Protein AF-A0A2I0HI81-F1 (afdb_monomer_lite)

Structure (mmCIF, N/CA/C/O backbone):
data_AF-A0A2I0HI81-F1
#
_entry.id   AF-A0A2I0HI81-F1
#
loop_
_atom_site.group_PDB
_atom_site.id
_atom_site.type_symbol
_atom_site.label_atom_id
_atom_site.label_alt_id
_atom_site.label_comp_id
_atom_site.label_asym_id
_atom_site.label_entity_id
_atom_site.label_seq_id
_atom_site.pdbx_PDB_ins_code
_atom_site.Cartn_x
_atom_site.Cartn_y
_atom_site.Cartn_z
_atom_site.occupancy
_atom_site.B_iso_or_equiv
_atom_site.auth_seq_id
_atom_site.auth_comp_id
_atom_site.auth_asym_id
_atom_site.auth_atom_id
_atom_site.pdbx_PDB_model_num
ATOM 1 N N . MET A 1 1 ? 5.325 -6.563 29.530 1.00 45.06 1 MET A N 1
ATOM 2 C CA . MET A 1 1 ? 4.899 -6.691 28.121 1.00 45.06 1 MET A CA 1
ATOM 3 C C . MET A 1 1 ? 5.040 -8.153 27.739 1.00 45.06 1 MET A C 1
ATOM 5 O O . MET A 1 1 ? 6.142 -8.672 27.848 1.00 45.06 1 MET A O 1
ATOM 9 N N . GLY A 1 2 ? 3.933 -8.837 27.444 1.00 43.56 2 GLY A N 1
ATOM 10 C CA . GLY A 1 2 ? 3.960 -10.239 27.012 1.00 43.56 2 GLY A CA 1
ATOM 11 C C . GLY A 1 2 ? 4.449 -10.382 25.564 1.00 43.56 2 GLY A C 1
ATOM 12 O O . GLY A 1 2 ? 4.503 -9.379 24.850 1.00 43.56 2 GLY A O 1
ATOM 13 N N . PRO A 1 3 ? 4.825 -11.596 25.128 1.00 41.72 3 PRO A N 1
ATOM 14 C CA . PRO A 1 3 ? 5.245 -11.843 23.753 1.00 41.72 3 PRO A CA 1
ATOM 15 C C . PRO A 1 3 ? 4.103 -11.530 22.776 1.00 41.72 3 PRO A C 1
ATOM 17 O O . PRO A 1 3 ? 2.978 -11.992 22.954 1.00 41.72 3 PRO A O 1
ATOM 20 N N . ILE A 1 4 ? 4.402 -10.731 21.751 1.00 48.06 4 ILE A N 1
ATOM 21 C CA . ILE A 1 4 ? 3.480 -10.433 20.649 1.00 48.06 4 ILE A CA 1
ATOM 22 C C . ILE A 1 4 ? 3.310 -11.731 19.839 1.00 48.06 4 ILE A C 1
ATOM 24 O O . ILE A 1 4 ? 4.323 -12.304 19.426 1.00 48.06 4 ILE A O 1
ATOM 28 N N . PRO A 1 5 ? 2.081 -12.235 19.622 1.00 46.06 5 PRO A N 1
ATOM 29 C CA . PRO A 1 5 ? 1.877 -13.457 18.852 1.00 46.06 5 PRO A CA 1
ATOM 30 C C . PRO A 1 5 ? 2.357 -13.277 17.399 1.00 46.06 5 PRO A C 1
ATOM 32 O O . PRO A 1 5 ? 2.256 -12.174 16.850 1.00 46.06 5 PRO A O 1
ATOM 35 N N . PRO A 1 6 ? 2.880 -14.336 16.754 1.00 48.84 6 PRO A N 1
ATOM 36 C CA . PRO A 1 6 ? 3.328 -14.261 15.369 1.00 48.84 6 PRO A CA 1
ATOM 37 C C . PRO A 1 6 ? 2.135 -13.951 14.460 1.00 48.84 6 PRO A C 1
ATOM 39 O O . PRO A 1 6 ? 1.158 -14.698 14.431 1.00 48.84 6 PRO A O 1
ATOM 42 N N . ARG A 1 7 ? 2.208 -12.842 13.717 1.00 56.47 7 ARG A N 1
ATOM 43 C CA . ARG A 1 7 ? 1.187 -12.496 12.724 1.00 56.47 7 ARG A CA 1
ATOM 44 C C . ARG A 1 7 ? 1.442 -13.229 11.418 1.00 56.47 7 ARG A C 1
ATOM 46 O O . ARG A 1 7 ? 2.581 -13.329 10.964 1.00 56.47 7 ARG A O 1
ATOM 53 N N . GLN A 1 8 ? 0.370 -13.746 10.835 1.00 58.66 8 GLN A N 1
ATOM 54 C CA . GLN A 1 8 ? 0.411 -14.484 9.582 1.00 58.66 8 GLN A CA 1
ATOM 55 C C . GLN A 1 8 ? 0.266 -13.518 8.406 1.00 58.66 8 GLN A C 1
ATOM 57 O O . GLN A 1 8 ? -0.540 -12.592 8.440 1.00 58.66 8 GLN A O 1
ATOM 62 N N . LEU A 1 9 ? 1.074 -13.730 7.369 1.00 58.59 9 LEU A N 1
ATOM 63 C CA . LEU A 1 9 ? 0.908 -13.050 6.093 1.00 58.59 9 LEU A CA 1
ATOM 64 C C . LEU A 1 9 ? -0.137 -13.816 5.284 1.00 58.59 9 LEU A C 1
ATOM 66 O O . LEU A 1 9 ? 0.122 -14.948 4.877 1.00 58.59 9 LEU A O 1
ATOM 70 N N . LEU A 1 10 ? -1.280 -13.189 5.018 1.00 55.41 10 LEU A N 1
ATOM 71 C CA . LEU A 1 10 ? -2.231 -13.691 4.037 1.00 55.41 10 LEU A CA 1
ATOM 72 C C . LEU A 1 10 ? -1.930 -13.041 2.686 1.00 55.41 10 LEU A C 1
ATOM 74 O O . LEU A 1 10 ? -2.074 -11.833 2.512 1.00 55.41 10 LEU A O 1
ATOM 78 N N . ALA A 1 11 ? -1.444 -13.842 1.740 1.00 57.88 11 ALA A N 1
ATOM 79 C CA . ALA A 1 11 ? -1.160 -13.395 0.384 1.00 57.88 11 ALA A CA 1
ATOM 80 C C . ALA A 1 11 ? -2.308 -13.814 -0.536 1.00 57.88 11 ALA A C 1
ATOM 82 O O . ALA A 1 11 ? -2.483 -14.999 -0.814 1.00 57.88 11 ALA A O 1
ATOM 83 N N . MET A 1 12 ? -3.061 -12.837 -1.036 1.00 58.09 12 MET A N 1
ATOM 84 C CA . MET A 1 12 ? -4.115 -13.065 -2.020 1.00 58.09 12 MET A CA 1
ATOM 85 C C . MET A 1 12 ? -3.611 -12.696 -3.413 1.00 58.09 12 MET A C 1
ATOM 87 O O . MET A 1 12 ? -3.146 -11.581 -3.650 1.00 58.09 12 MET A O 1
ATOM 91 N N . GLN A 1 13 ? -3.684 -13.645 -4.347 1.00 55.94 13 GLN A N 1
ATOM 92 C CA . GLN A 1 13 ? -3.361 -13.424 -5.753 1.00 55.94 13 GLN A CA 1
ATOM 93 C C . GLN A 1 13 ? -4.536 -13.883 -6.613 1.00 55.94 13 GLN A C 1
ATOM 95 O O . GLN A 1 13 ? -4.790 -15.080 -6.741 1.00 55.94 13 GLN A O 1
ATOM 100 N N . TRP A 1 14 ? -5.225 -12.937 -7.249 1.00 53.97 14 TRP A N 1
ATOM 101 C CA . TRP A 1 14 ? -6.291 -13.266 -8.188 1.00 53.97 14 TRP A CA 1
ATOM 102 C C . TRP A 1 14 ? -5.714 -13.782 -9.516 1.00 53.97 14 TRP A C 1
ATOM 104 O O . TRP A 1 14 ? -4.916 -13.102 -10.164 1.00 53.97 14 TRP A O 1
ATOM 114 N N . LYS A 1 15 ? -6.126 -14.989 -9.928 1.00 50.88 15 LYS A N 1
ATOM 115 C CA . LYS A 1 15 ? -5.770 -15.633 -11.212 1.00 50.88 15 LYS A CA 1
ATOM 116 C C . LYS A 1 15 ? -7.003 -16.035 -12.041 1.00 50.88 15 LYS A C 1
ATOM 118 O O . LYS A 1 15 ? -6.924 -16.949 -12.857 1.00 50.88 15 LYS A O 1
ATOM 123 N N . GLY A 1 16 ? -8.156 -15.406 -11.805 1.00 47.31 16 GLY A N 1
ATOM 124 C CA . GLY A 1 16 ? -9.408 -15.754 -12.483 1.00 47.31 16 GLY A CA 1
ATOM 125 C C . GLY A 1 16 ? -9.639 -15.007 -13.809 1.00 47.31 16 GLY A C 1
ATOM 126 O O . GLY A 1 16 ? -9.011 -13.979 -14.052 1.00 47.31 16 GLY A O 1
ATOM 127 N N . PRO A 1 17 ? -10.582 -15.482 -14.650 1.00 44.66 17 PRO A N 1
ATOM 128 C CA . PRO A 1 17 ? -10.927 -14.881 -15.948 1.00 44.66 17 PRO A CA 1
ATOM 129 C C . PRO A 1 17 ? -11.743 -13.579 -15.840 1.00 44.66 17 PRO A C 1
ATOM 131 O O . PRO A 1 17 ? -12.049 -12.958 -16.857 1.00 44.66 17 PRO A O 1
ATOM 134 N N . ALA A 1 18 ? -12.140 -13.183 -14.626 1.00 57.69 18 ALA A N 1
ATOM 135 C CA . ALA A 1 18 ? -12.914 -11.972 -14.386 1.00 57.69 18 ALA A CA 1
ATOM 136 C C . ALA A 1 18 ? -12.106 -10.707 -14.720 1.00 57.69 18 ALA A C 1
ATOM 138 O O . ALA A 1 18 ? -10.877 -10.696 -14.625 1.00 57.69 18 ALA A O 1
ATOM 139 N N . SER A 1 19 ? -12.807 -9.624 -15.079 1.00 69.62 19 SER A N 1
ATOM 140 C CA . SER A 1 19 ? -12.179 -8.309 -15.257 1.00 69.62 19 SER A CA 1
ATOM 141 C C . SER A 1 19 ? -11.373 -7.913 -14.014 1.00 69.62 19 SER A C 1
ATOM 143 O O . SER A 1 19 ? -11.713 -8.311 -12.897 1.00 69.62 19 SER A O 1
ATOM 145 N N . LEU A 1 20 ? -10.322 -7.106 -14.198 1.00 74.62 20 LEU A N 1
ATOM 146 C CA . LEU A 1 20 ? -9.453 -6.665 -13.102 1.00 74.62 20 LEU A CA 1
ATOM 147 C C . LEU A 1 20 ? -10.257 -6.089 -11.920 1.00 74.62 20 LEU A C 1
ATOM 149 O O . LEU A 1 20 ? -9.948 -6.402 -10.777 1.00 74.62 20 LEU A O 1
ATOM 153 N N . GLY A 1 21 ? -11.319 -5.319 -12.190 1.00 82.81 21 GLY A N 1
ATOM 154 C CA . GLY A 1 21 ? -12.184 -4.744 -11.153 1.00 82.81 21 GLY A CA 1
ATOM 155 C C . GLY A 1 21 ? -12.979 -5.787 -10.361 1.00 82.81 21 GLY A C 1
ATOM 156 O O . GLY A 1 21 ? -12.990 -5.747 -9.134 1.00 82.81 21 GLY A O 1
ATOM 157 N N . ALA A 1 22 ? -13.577 -6.771 -11.039 1.00 85.31 22 ALA A N 1
ATOM 158 C CA . ALA A 1 22 ? -14.312 -7.848 -10.369 1.00 85.31 22 ALA A CA 1
ATOM 159 C C . ALA A 1 22 ? -13.389 -8.738 -9.517 1.00 85.31 22 ALA A C 1
ATOM 161 O O . ALA A 1 22 ? -13.758 -9.123 -8.412 1.00 85.31 22 ALA A O 1
ATOM 162 N N . GLY A 1 23 ? -12.172 -9.016 -9.998 1.00 88.31 23 GLY A N 1
ATOM 163 C CA . GLY A 1 23 ? -11.164 -9.742 -9.220 1.00 88.31 23 GLY A CA 1
ATOM 164 C C . GLY A 1 23 ? -10.680 -8.972 -7.988 1.00 88.31 23 GLY A C 1
ATOM 165 O O . GLY A 1 23 ? -10.437 -9.578 -6.950 1.00 88.31 23 GLY A O 1
ATOM 166 N N . ILE A 1 24 ? -10.574 -7.641 -8.083 1.00 90.00 24 ILE A N 1
ATOM 167 C CA . ILE A 1 24 ? -10.238 -6.776 -6.942 1.00 90.00 24 ILE A CA 1
ATOM 168 C C . ILE A 1 24 ? -11.340 -6.827 -5.880 1.00 90.00 24 ILE A C 1
ATOM 170 O O . ILE A 1 24 ? -11.025 -7.025 -4.712 1.00 90.00 24 ILE A O 1
ATOM 174 N N . LEU A 1 25 ? -12.609 -6.673 -6.270 1.00 92.56 25 LEU A N 1
ATOM 175 C CA . LEU A 1 25 ? -13.728 -6.708 -5.321 1.00 92.56 25 LEU A CA 1
ATOM 176 C C . LEU A 1 25 ? -13.841 -8.066 -4.622 1.00 92.56 25 LEU A C 1
ATOM 178 O O . LEU A 1 25 ? -13.940 -8.097 -3.403 1.00 92.56 25 LEU A O 1
ATOM 182 N N . ALA A 1 26 ? -13.722 -9.168 -5.368 1.00 90.88 26 ALA A N 1
ATOM 183 C CA . ALA A 1 26 ? -13.724 -10.508 -4.781 1.00 90.88 26 ALA A CA 1
ATOM 184 C C . ALA A 1 26 ? -12.585 -10.693 -3.761 1.00 90.88 26 ALA A C 1
ATOM 186 O O . ALA A 1 26 ? -12.806 -11.221 -2.679 1.00 90.88 26 ALA A O 1
ATOM 187 N N . ALA A 1 27 ? -11.382 -10.193 -4.064 1.00 90.88 27 ALA A N 1
ATOM 188 C CA . ALA A 1 27 ? -10.261 -10.255 -3.128 1.00 90.88 27 ALA A CA 1
ATOM 189 C C . ALA A 1 27 ? -10.483 -9.400 -1.867 1.00 90.88 27 ALA A C 1
ATOM 191 O O . ALA A 1 27 ? -10.014 -9.770 -0.795 1.00 90.88 27 ALA A O 1
ATOM 192 N N . PHE A 1 28 ? -11.178 -8.262 -1.975 1.00 94.25 28 PHE A N 1
ATOM 193 C CA . PHE A 1 28 ? -11.576 -7.485 -0.800 1.00 94.25 28 PHE A CA 1
ATOM 194 C C . PHE A 1 28 ? -12.599 -8.240 0.049 1.00 94.25 28 PHE A C 1
ATOM 196 O O . PHE A 1 28 ? -12.409 -8.312 1.260 1.00 94.25 28 PHE A O 1
ATOM 203 N N . ASP A 1 29 ? -13.633 -8.817 -0.565 1.00 94.12 29 ASP A N 1
ATOM 204 C CA . ASP A 1 29 ? -14.652 -9.598 0.144 1.00 94.12 29 ASP A CA 1
ATOM 205 C C . ASP A 1 29 ? -14.024 -10.779 0.897 1.00 94.12 29 ASP A C 1
ATOM 207 O O . ASP A 1 29 ? -14.265 -10.933 2.096 1.00 94.12 29 ASP A O 1
ATOM 211 N N . ASP A 1 30 ? -13.150 -11.544 0.233 1.00 93.00 30 ASP A N 1
ATOM 212 C CA . ASP A 1 30 ? -12.420 -12.659 0.846 1.00 93.00 30 ASP A CA 1
ATOM 213 C C . ASP A 1 30 ? -11.529 -12.169 2.002 1.00 93.00 30 ASP A C 1
ATOM 215 O O . ASP A 1 30 ? -11.569 -12.721 3.098 1.00 93.00 30 ASP A O 1
ATOM 219 N N . ALA A 1 31 ? -10.763 -11.086 1.809 1.00 89.38 31 ALA A N 1
ATOM 220 C CA . ALA A 1 31 ? -9.882 -10.545 2.847 1.00 89.38 31 ALA A CA 1
ATOM 221 C C . ALA A 1 31 ? -10.646 -10.047 4.080 1.00 89.38 31 ALA A C 1
ATOM 223 O O . ALA A 1 31 ? -10.194 -10.231 5.213 1.00 89.38 31 ALA A O 1
ATOM 224 N N . ILE A 1 32 ? -11.797 -9.409 3.870 1.00 94.25 32 ILE A N 1
ATOM 225 C CA . ILE A 1 32 ? -12.663 -8.943 4.953 1.00 94.25 32 ILE A CA 1
ATOM 226 C C . ILE A 1 32 ? -13.262 -10.144 5.691 1.00 94.25 32 ILE A C 1
ATOM 228 O O . ILE A 1 32 ? -13.248 -10.159 6.922 1.00 94.25 32 ILE A O 1
ATOM 232 N N . ALA A 1 33 ? -13.744 -11.157 4.965 1.00 93.69 33 ALA A N 1
ATOM 233 C CA . ALA A 1 33 ? -14.303 -12.376 5.548 1.00 93.69 33 ALA A CA 1
ATOM 234 C C . ALA A 1 33 ? -13.264 -13.174 6.353 1.00 93.69 33 ALA A C 1
ATOM 236 O O . ALA A 1 33 ? -13.584 -13.691 7.424 1.00 93.69 33 ALA A O 1
ATOM 237 N N . ASP A 1 34 ? -12.015 -13.203 5.886 1.00 89.50 34 ASP A N 1
ATOM 238 C CA . ASP A 1 34 ? -10.881 -13.817 6.583 1.00 89.50 34 ASP A CA 1
ATOM 239 C C . ASP A 1 34 ? -10.426 -13.013 7.818 1.00 89.50 34 ASP A C 1
ATOM 241 O O . ASP A 1 34 ? -9.610 -13.492 8.609 1.00 89.50 34 ASP A O 1
ATOM 245 N N . GLY A 1 35 ? -10.950 -11.798 8.017 1.00 88.62 35 GLY A N 1
ATOM 246 C CA . GLY A 1 35 ? -10.671 -10.972 9.190 1.00 88.62 35 GLY A CA 1
ATOM 247 C C . GLY A 1 35 ? -9.242 -10.431 9.230 1.00 88.62 35 GLY A C 1
ATOM 248 O O . GLY A 1 35 ? -8.650 -10.334 10.308 1.00 88.62 35 GLY A O 1
ATOM 249 N N . VAL A 1 36 ? -8.659 -10.098 8.072 1.00 89.88 36 VAL A N 1
ATOM 250 C CA . VAL A 1 36 ? -7.293 -9.557 8.017 1.00 89.88 36 VAL A CA 1
ATOM 251 C C . VAL A 1 36 ? -7.172 -8.234 8.772 1.00 89.88 36 VAL A C 1
ATOM 253 O O . VAL A 1 36 ? -8.071 -7.401 8.778 1.00 89.88 36 VAL A O 1
ATOM 256 N N . ASP A 1 37 ? -6.004 -7.980 9.359 1.00 86.44 37 ASP A N 1
ATOM 257 C CA . ASP A 1 37 ? -5.768 -6.731 10.085 1.00 86.44 37 ASP A CA 1
ATOM 258 C C . ASP A 1 37 ? -5.564 -5.518 9.166 1.00 86.44 37 ASP A C 1
ATOM 260 O O . ASP A 1 37 ? -5.950 -4.398 9.526 1.00 86.44 37 ASP A O 1
ATOM 264 N N . ILE A 1 38 ? -4.879 -5.732 8.035 1.00 90.25 38 ILE A N 1
ATOM 265 C CA . ILE A 1 38 ? -4.415 -4.718 7.078 1.00 90.25 38 ILE A CA 1
ATOM 266 C C . ILE A 1 38 ? -4.374 -5.328 5.679 1.00 90.25 38 ILE A C 1
ATOM 268 O O . ILE A 1 38 ? -3.900 -6.449 5.501 1.00 90.25 38 ILE A O 1
ATOM 272 N N . ILE A 1 39 ? -4.782 -4.550 4.678 1.00 94.00 39 ILE A N 1
ATOM 273 C CA . ILE A 1 39 ? -4.659 -4.890 3.258 1.00 94.00 39 ILE A CA 1
ATOM 274 C C . ILE A 1 39 ? -3.575 -4.010 2.626 1.00 94.00 39 ILE A C 1
ATOM 276 O O . ILE A 1 39 ? -3.543 -2.791 2.809 1.00 94.00 39 ILE A O 1
ATOM 280 N N . THR A 1 40 ? -2.673 -4.626 1.862 1.00 91.44 40 THR A N 1
ATOM 281 C CA . THR A 1 40 ? -1.660 -3.922 1.062 1.00 91.44 40 THR A CA 1
ATOM 282 C C . THR A 1 40 ? -1.922 -4.130 -0.418 1.00 91.44 40 THR A C 1
ATOM 284 O O . THR A 1 40 ? -1.979 -5.261 -0.899 1.00 91.44 40 THR A O 1
ATOM 287 N N . LEU A 1 41 ? -2.105 -3.029 -1.146 1.00 91.38 41 LEU A N 1
ATOM 288 C CA . LEU A 1 41 ? -2.543 -3.046 -2.532 1.00 91.38 41 LEU A CA 1
ATOM 289 C C . LEU A 1 41 ? -1.604 -2.222 -3.414 1.00 91.38 41 LEU A C 1
ATOM 291 O O . LEU A 1 41 ? -1.663 -0.998 -3.498 1.00 91.38 41 LEU A O 1
ATOM 295 N N . SER A 1 42 ? -0.746 -2.920 -4.149 1.00 88.75 42 SER A N 1
ATOM 296 C CA . SER A 1 42 ? 0.161 -2.313 -5.132 1.00 88.75 42 SER A CA 1
ATOM 297 C C . SER A 1 42 ? -0.438 -2.303 -6.542 1.00 88.75 42 SER A C 1
ATOM 299 O O . SER A 1 42 ? 0.214 -2.710 -7.504 1.00 88.75 42 SER A O 1
ATOM 301 N N . LEU A 1 43 ? -1.700 -1.878 -6.648 1.00 84.50 43 LEU A N 1
ATOM 302 C CA . LEU A 1 43 ? -2.491 -1.790 -7.877 1.00 84.50 43 LEU A CA 1
ATOM 303 C C . LEU A 1 43 ? -3.223 -0.441 -7.930 1.00 84.50 43 LEU A C 1
ATOM 305 O O . LEU A 1 43 ? -3.467 0.193 -6.904 1.00 84.50 43 LEU A O 1
ATOM 309 N N . GLY A 1 44 ? -3.571 0.008 -9.133 1.00 83.00 44 GLY A N 1
ATOM 310 C CA . GLY A 1 44 ? -4.288 1.265 -9.329 1.00 83.00 44 GLY A CA 1
ATOM 311 C C . GLY A 1 44 ? -4.473 1.617 -10.798 1.00 83.00 44 GLY A C 1
ATOM 312 O O . GLY A 1 44 ? -3.778 1.092 -11.674 1.00 83.00 44 GLY A O 1
ATOM 313 N N . GLY A 1 45 ? -5.420 2.516 -11.061 1.00 75.88 45 GLY A N 1
ATOM 314 C CA . GLY A 1 45 ? -5.599 3.124 -12.375 1.00 75.88 45 GLY A CA 1
ATOM 315 C C . GLY A 1 45 ? -4.452 4.071 -12.748 1.00 75.88 45 GLY A C 1
ATOM 316 O O . GLY A 1 45 ? -3.557 4.360 -11.958 1.00 75.88 45 GLY A O 1
ATOM 317 N N . ARG A 1 46 ? -4.485 4.587 -13.981 1.00 71.44 46 ARG A N 1
ATOM 318 C CA . ARG A 1 46 ? -3.572 5.659 -14.430 1.00 71.44 46 ARG A CA 1
ATOM 319 C C . ARG A 1 46 ? -4.051 7.061 -14.056 1.00 71.44 46 ARG A C 1
ATOM 321 O O . ARG A 1 46 ? -3.265 7.999 -14.098 1.00 71.44 46 ARG A O 1
ATOM 328 N N . ARG A 1 47 ? -5.346 7.208 -13.791 1.00 73.56 47 ARG A N 1
ATOM 329 C CA . ARG A 1 47 ? -6.024 8.463 -13.468 1.00 73.56 47 ARG A CA 1
ATOM 330 C C . ARG A 1 47 ? -7.073 8.189 -12.397 1.00 73.56 47 ARG A C 1
ATOM 332 O O . ARG A 1 47 ? -7.567 7.059 -12.360 1.00 73.56 47 ARG A O 1
ATOM 339 N N . PRO A 1 48 ? -7.416 9.190 -11.576 1.00 77.94 48 PRO A N 1
ATOM 340 C CA . PRO A 1 48 ? -8.518 9.065 -10.642 1.00 77.94 48 PRO A CA 1
ATOM 341 C C . PRO A 1 48 ? -9.830 8.876 -11.409 1.00 77.94 48 PRO A C 1
ATOM 343 O O . PRO A 1 48 ? -10.072 9.517 -12.436 1.00 77.94 48 PRO A O 1
ATOM 346 N N . THR A 1 49 ? -10.665 7.982 -10.903 1.00 84.19 49 THR A N 1
ATOM 347 C CA . THR A 1 49 ? -12.049 7.782 -11.337 1.00 84.19 49 THR A CA 1
ATOM 348 C C . THR A 1 49 ? -12.979 8.087 -10.172 1.00 84.19 49 THR A C 1
ATOM 350 O O . THR A 1 49 ? -12.536 8.157 -9.027 1.00 84.19 49 THR A O 1
ATOM 353 N N . SER A 1 50 ? -14.263 8.295 -10.457 1.00 86.00 50 SER A N 1
ATOM 354 C CA . SER A 1 50 ? -15.251 8.518 -9.401 1.00 86.00 50 SER A CA 1
ATOM 355 C C . SER A 1 50 ? -15.355 7.296 -8.479 1.00 86.00 50 SER A C 1
ATOM 357 O O . SER A 1 50 ? -15.220 6.157 -8.935 1.00 86.00 50 SER A O 1
ATOM 359 N N . PHE A 1 51 ? -15.568 7.524 -7.180 1.00 89.44 51 PHE A N 1
ATOM 360 C CA . PHE A 1 51 ? -15.512 6.470 -6.159 1.00 89.44 51 PHE A CA 1
ATOM 361 C C . PHE A 1 51 ? -16.582 5.388 -6.332 1.00 89.44 51 PHE A C 1
ATOM 363 O O . PHE A 1 51 ? -16.360 4.249 -5.946 1.00 89.44 51 PHE A O 1
ATOM 370 N N . ASP A 1 52 ? -17.720 5.725 -6.934 1.00 86.88 52 ASP A N 1
ATOM 371 C CA . ASP A 1 52 ? -18.849 4.829 -7.207 1.00 86.88 52 ASP A CA 1
ATOM 372 C C . ASP A 1 52 ? -18.583 3.817 -8.332 1.00 86.88 52 ASP A C 1
ATOM 374 O O . ASP A 1 52 ? -19.320 2.842 -8.470 1.00 86.88 52 ASP A O 1
ATOM 378 N N . VAL A 1 53 ? -17.523 4.017 -9.120 1.00 89.81 53 VAL A N 1
ATOM 379 C CA . VAL A 1 53 ? -17.113 3.097 -10.196 1.00 89.81 53 VAL A CA 1
ATOM 380 C C . VAL A 1 53 ? -15.698 2.549 -10.012 1.00 89.81 53 VAL A C 1
ATOM 382 O O . VAL A 1 53 ? -15.277 1.663 -10.758 1.00 89.81 53 VAL A O 1
ATOM 385 N N . ASP A 1 54 ? -14.953 3.049 -9.027 1.00 89.94 54 ASP A N 1
ATOM 386 C CA . ASP A 1 54 ? -13.620 2.558 -8.697 1.00 89.94 54 ASP A CA 1
ATOM 387 C C . ASP A 1 54 ? -13.713 1.348 -7.759 1.00 89.94 54 ASP A C 1
ATOM 389 O O . ASP A 1 54 ? -14.004 1.465 -6.569 1.00 89.94 54 ASP A O 1
ATOM 393 N N . SER A 1 55 ? -13.411 0.164 -8.295 1.00 93.31 55 SER A N 1
ATOM 394 C CA . SER A 1 55 ? -13.399 -1.093 -7.540 1.00 93.31 55 SER A CA 1
ATOM 395 C C . SER A 1 55 ? -12.487 -1.056 -6.308 1.00 93.31 55 SER A C 1
ATOM 397 O O . SER A 1 55 ? -12.791 -1.704 -5.308 1.00 93.31 55 SER A O 1
ATOM 399 N N . ILE A 1 56 ? -11.380 -0.307 -6.352 1.00 92.88 56 ILE A N 1
ATOM 400 C CA . ILE A 1 56 ? -10.476 -0.155 -5.209 1.00 92.88 56 ILE A CA 1
ATOM 401 C C . ILE A 1 56 ? -11.111 0.758 -4.164 1.00 92.88 56 ILE A C 1
ATOM 403 O O . ILE A 1 56 ? -11.085 0.424 -2.980 1.00 92.88 56 ILE A O 1
ATOM 407 N N . ALA A 1 57 ? -11.707 1.880 -4.578 1.00 93.56 57 ALA A N 1
ATOM 408 C CA . ALA A 1 57 ? -12.381 2.796 -3.658 1.00 93.56 57 ALA A CA 1
ATOM 409 C C . ALA A 1 57 ? -13.553 2.106 -2.942 1.00 93.56 57 ALA A C 1
ATOM 411 O O . ALA A 1 57 ? -13.651 2.200 -1.720 1.00 93.56 57 ALA A O 1
ATOM 412 N N . ILE A 1 58 ? -14.374 1.350 -3.676 1.00 95.00 58 ILE A N 1
ATOM 413 C CA . ILE A 1 58 ? -15.493 0.576 -3.122 1.00 95.00 58 ILE A CA 1
ATOM 414 C C . ILE A 1 58 ? -14.973 -0.488 -2.150 1.00 95.00 58 ILE A C 1
ATOM 416 O O . ILE A 1 58 ? -15.329 -0.466 -0.975 1.00 95.00 58 ILE A O 1
ATOM 420 N N . GLY A 1 59 ? -14.085 -1.386 -2.589 1.00 95.69 59 GLY A N 1
ATOM 421 C CA . GLY A 1 59 ? -13.583 -2.466 -1.731 1.00 95.69 59 GLY A CA 1
ATOM 422 C C . GLY A 1 59 ? -12.877 -1.950 -0.471 1.00 95.69 59 GLY A C 1
ATOM 423 O O . GLY A 1 59 ? -13.102 -2.449 0.632 1.00 95.69 59 GLY A O 1
ATOM 424 N N . SER A 1 60 ? -12.092 -0.877 -0.600 1.00 95.69 60 SER A N 1
ATOM 425 C CA . SER A 1 60 ? -11.430 -0.244 0.546 1.00 95.69 60 SER A CA 1
ATOM 426 C C . SER A 1 60 ? -12.383 0.483 1.492 1.00 95.69 60 SER A C 1
ATOM 428 O O . SER A 1 60 ? -12.101 0.544 2.689 1.00 95.69 60 SER A O 1
ATOM 430 N N . PHE A 1 61 ? -13.515 0.993 1.002 1.00 96.56 61 PHE A N 1
ATOM 431 C CA . PHE A 1 61 ? -14.557 1.564 1.851 1.00 96.56 61 PHE A CA 1
ATOM 432 C C . PHE A 1 61 ? -15.169 0.483 2.751 1.00 96.56 61 PHE A C 1
ATOM 434 O O . PHE A 1 61 ? -15.244 0.659 3.967 1.00 96.56 61 PHE A O 1
ATOM 441 N N . HIS A 1 62 ? -15.507 -0.676 2.178 1.00 96.94 62 HIS A N 1
ATOM 442 C CA . HIS A 1 62 ? -16.002 -1.825 2.939 1.00 96.94 62 HIS A CA 1
ATOM 443 C C . HIS A 1 62 ? -14.962 -2.351 3.942 1.00 96.94 62 HIS A C 1
ATOM 445 O O . HIS A 1 62 ? -15.312 -2.651 5.086 1.00 96.94 62 HIS A O 1
ATOM 451 N N . ALA A 1 63 ? -13.681 -2.404 3.565 1.00 96.50 63 ALA A N 1
ATOM 452 C CA . ALA A 1 63 ? -12.599 -2.771 4.480 1.00 96.50 63 ALA A CA 1
ATOM 453 C C . ALA A 1 63 ? -12.488 -1.789 5.663 1.00 96.50 63 ALA A C 1
ATOM 455 O O . ALA A 1 63 ? -12.448 -2.208 6.822 1.00 96.50 63 ALA A O 1
ATOM 456 N N . MET A 1 64 ? -12.531 -0.481 5.389 1.00 95.62 64 MET A N 1
ATOM 457 C CA . MET A 1 64 ? -12.516 0.572 6.410 1.00 95.62 64 MET A CA 1
ATOM 458 C C . MET A 1 64 ? -13.683 0.426 7.395 1.00 95.62 64 MET A C 1
ATOM 460 O O . MET A 1 64 ? -13.468 0.482 8.607 1.00 95.62 64 MET A O 1
ATOM 464 N N . SER A 1 65 ? -14.904 0.180 6.903 1.00 95.38 65 SER A N 1
ATOM 465 C CA . SER A 1 65 ? -16.083 -0.058 7.752 1.00 95.38 65 SER A CA 1
ATOM 466 C C . SER A 1 65 ? -15.950 -1.290 8.656 1.00 95.38 65 SER A C 1
ATOM 468 O O . SER A 1 65 ? -16.600 -1.341 9.696 1.00 95.38 65 SER A O 1
ATOM 470 N N . ASN A 1 66 ? -15.084 -2.244 8.304 1.00 95.88 66 ASN A N 1
ATOM 471 C CA . ASN A 1 66 ? -14.764 -3.429 9.106 1.00 95.88 66 ASN A CA 1
ATOM 472 C C . ASN A 1 66 ? -13.490 -3.264 9.962 1.00 95.88 66 ASN A C 1
ATOM 474 O O . ASN A 1 66 ? -12.984 -4.235 10.515 1.00 95.88 66 ASN A O 1
ATOM 478 N N . GLY A 1 67 ? -12.949 -2.047 10.098 1.00 94.75 67 GLY A N 1
ATOM 479 C CA . GLY A 1 67 ? -11.769 -1.794 10.936 1.00 94.75 67 GLY A CA 1
ATOM 480 C C . GLY A 1 67 ? -10.441 -2.242 10.310 1.00 94.75 67 GLY A C 1
ATOM 481 O O . GLY A 1 67 ? -9.434 -2.396 11.014 1.00 94.75 67 GLY A O 1
ATOM 482 N N . ILE A 1 68 ? -10.418 -2.419 8.988 1.00 94.88 68 ILE A N 1
ATOM 483 C CA . ILE A 1 68 ? -9.260 -2.876 8.220 1.00 94.88 68 ILE A CA 1
ATOM 484 C C . ILE A 1 68 ? -8.654 -1.686 7.477 1.00 94.88 68 ILE A C 1
ATOM 486 O O . ILE A 1 68 ? -9.316 -1.017 6.682 1.00 94.88 68 ILE A O 1
ATOM 490 N N . LEU A 1 69 ? -7.373 -1.406 7.732 1.00 93.88 69 LEU A N 1
ATOM 491 C CA . LEU A 1 69 ? -6.652 -0.357 7.014 1.00 93.88 69 LEU A CA 1
ATOM 492 C C . LEU A 1 69 ? -6.196 -0.866 5.649 1.00 93.88 69 LEU A C 1
ATOM 494 O O . LEU A 1 69 ? -5.557 -1.913 5.556 1.00 93.88 69 LEU A O 1
ATOM 498 N N . VAL A 1 70 ? -6.455 -0.080 4.606 1.00 96.25 70 VAL A N 1
ATOM 499 C CA . VAL A 1 70 ? -5.945 -0.335 3.258 1.00 96.25 70 VAL A CA 1
ATOM 500 C C . VAL A 1 70 ? -4.797 0.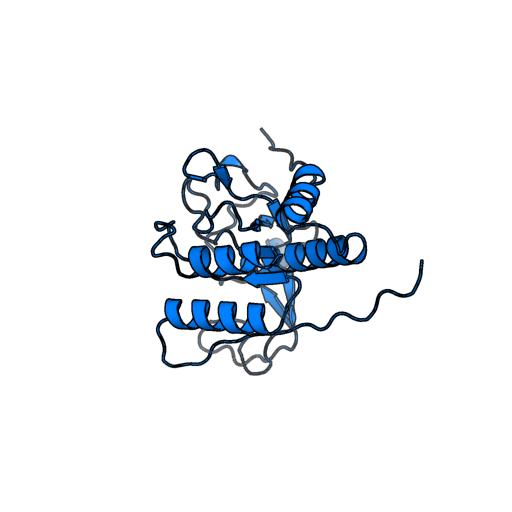619 2.965 1.00 96.25 70 VAL A C 1
ATOM 502 O O . VAL A 1 70 ? -4.951 1.836 3.045 1.00 96.25 70 VAL A O 1
ATOM 505 N N . THR A 1 71 ? -3.649 0.059 2.600 1.00 92.81 71 THR A N 1
ATOM 506 C CA . THR A 1 71 ? -2.513 0.808 2.055 1.00 92.81 71 THR A CA 1
ATOM 507 C C . THR A 1 71 ? -2.483 0.632 0.545 1.00 92.81 71 THR A C 1
ATOM 509 O O . THR A 1 71 ? -2.598 -0.495 0.057 1.00 92.81 71 THR A O 1
ATOM 512 N N . GLN A 1 72 ? -2.348 1.730 -0.197 1.00 93.81 72 GLN A N 1
ATOM 513 C CA . GLN A 1 72 ? -2.318 1.698 -1.656 1.00 93.81 72 GLN A CA 1
ATOM 514 C C . GLN A 1 72 ? -1.144 2.501 -2.204 1.00 93.81 72 GLN A C 1
ATOM 516 O O . GLN A 1 72 ? -0.803 3.582 -1.728 1.00 93.81 72 GLN A O 1
ATOM 521 N N . SER A 1 73 ? -0.520 1.984 -3.256 1.00 88.69 73 SER A N 1
ATOM 522 C CA . SER A 1 73 ? 0.528 2.701 -3.974 1.00 88.69 73 SER A CA 1
ATOM 523 C C . SER A 1 73 ? -0.037 3.910 -4.741 1.00 88.69 73 SER A C 1
ATOM 525 O O . SER A 1 73 ? -1.000 3.750 -5.490 1.00 88.69 73 SER A O 1
ATOM 527 N N . ALA A 1 74 ? 0.590 5.087 -4.635 1.00 86.38 74 ALA A N 1
ATOM 528 C CA . ALA A 1 74 ? 0.117 6.320 -5.287 1.00 86.38 74 ALA A CA 1
ATOM 529 C C . ALA A 1 74 ? 0.085 6.246 -6.828 1.00 86.38 74 ALA A C 1
ATOM 531 O O . ALA A 1 74 ? -0.744 6.893 -7.473 1.00 86.38 74 ALA A O 1
ATOM 532 N N . GLY A 1 75 ? 0.974 5.436 -7.407 1.00 81.56 75 GLY A N 1
ATOM 533 C CA . GLY A 1 75 ? 1.129 5.259 -8.844 1.00 81.56 75 GLY A CA 1
ATOM 534 C C . GLY A 1 75 ? 2.458 5.810 -9.359 1.00 81.56 75 GLY A C 1
ATOM 535 O O . GLY A 1 75 ? 3.061 6.711 -8.782 1.00 81.56 75 GLY A O 1
ATOM 536 N N . ASN A 1 76 ? 2.902 5.260 -10.489 1.00 81.50 76 ASN A N 1
ATOM 537 C CA . ASN A 1 76 ? 4.172 5.604 -11.128 1.00 81.50 76 ASN A CA 1
ATOM 538 C C . ASN A 1 76 ? 3.922 6.405 -12.419 1.00 81.50 76 ASN A C 1
ATOM 540 O O . ASN A 1 76 ? 4.436 6.036 -13.470 1.00 81.50 76 ASN A O 1
ATOM 544 N N . SER A 1 77 ? 3.117 7.474 -12.370 1.00 78.88 77 SER A N 1
ATOM 545 C CA . SER A 1 77 ? 2.876 8.351 -13.540 1.00 78.88 77 SER A CA 1
ATOM 546 C C . SER A 1 77 ? 3.321 9.812 -13.357 1.00 78.88 77 SER A C 1
ATOM 548 O O . SER A 1 77 ? 3.089 10.619 -14.253 1.00 78.88 77 SER A O 1
ATOM 550 N N . GLY A 1 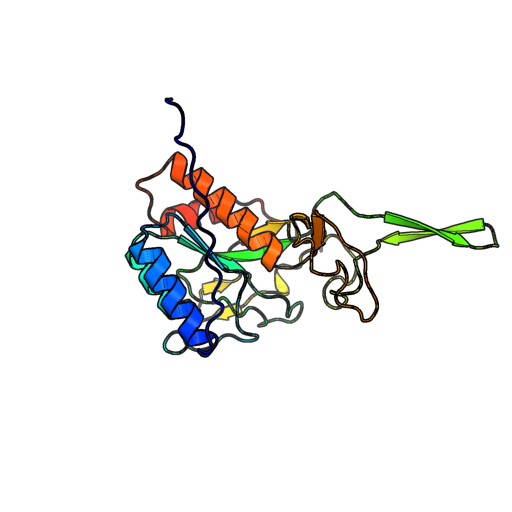78 ? 3.957 10.155 -12.229 1.00 72.56 78 GLY A N 1
ATOM 551 C CA . GLY A 1 78 ? 4.614 11.455 -12.025 1.00 72.56 78 GLY A CA 1
ATOM 552 C C . GLY A 1 78 ? 5.780 11.708 -13.001 1.00 72.56 78 GLY A C 1
ATOM 553 O O . GLY A 1 78 ? 6.075 10.852 -13.838 1.00 72.56 78 GLY A O 1
ATOM 554 N N . PRO A 1 79 ? 6.462 12.867 -12.926 1.00 72.50 79 PRO A N 1
ATOM 555 C CA . PRO A 1 79 ? 6.366 13.918 -11.900 1.00 72.50 79 PRO A CA 1
ATOM 556 C C . PRO A 1 79 ? 5.359 15.036 -12.234 1.00 72.50 79 PRO A C 1
ATOM 558 O O . PRO A 1 79 ? 5.347 16.088 -11.604 1.00 72.50 79 PRO A O 1
ATOM 561 N N . ASN A 1 80 ? 4.539 14.868 -13.273 1.00 70.38 80 ASN A N 1
ATOM 562 C CA . ASN A 1 80 ? 3.531 15.876 -13.579 1.00 70.38 80 ASN A CA 1
ATOM 563 C C . ASN A 1 80 ? 2.453 15.901 -12.489 1.00 70.38 80 ASN A C 1
ATOM 565 O O . ASN A 1 80 ? 2.041 14.853 -11.982 1.00 70.38 80 ASN A O 1
ATOM 569 N N . LEU A 1 81 ? 1.950 17.104 -12.201 1.00 66.88 81 LEU A N 1
ATOM 570 C CA . LEU A 1 81 ? 0.782 17.301 -11.349 1.00 66.88 81 LEU A CA 1
ATOM 571 C C . LEU A 1 81 ? -0.383 16.410 -11.795 1.00 66.88 81 LEU A C 1
ATOM 573 O O . LEU A 1 81 ? -0.550 16.116 -12.979 1.00 66.88 81 LEU A O 1
ATOM 577 N N . GLN A 1 82 ? -1.232 16.048 -10.836 1.00 69.44 82 GLN A N 1
ATOM 578 C CA . GLN A 1 82 ? -2.478 15.321 -11.081 1.00 69.44 82 GLN A CA 1
ATOM 579 C C . GLN A 1 82 ? -2.339 13.877 -11.598 1.00 69.44 82 GLN A C 1
ATOM 581 O O . GLN A 1 82 ? -3.214 13.367 -12.296 1.00 69.44 82 GLN A O 1
ATOM 586 N N . THR A 1 83 ? -1.247 13.196 -11.248 1.00 74.00 83 THR A N 1
ATOM 587 C CA . THR A 1 83 ? -0.935 11.841 -11.744 1.00 74.00 83 THR A CA 1
ATOM 588 C C . THR A 1 83 ? -1.197 10.715 -10.742 1.00 74.00 83 THR A C 1
ATOM 590 O O . THR A 1 83 ? -1.091 9.542 -11.104 1.00 74.00 83 THR A O 1
ATOM 593 N N . VAL A 1 84 ? -1.562 11.047 -9.499 1.00 79.88 84 VAL A N 1
ATOM 594 C CA . VAL A 1 84 ? -1.957 10.066 -8.477 1.00 79.88 84 VAL A CA 1
ATOM 595 C C . VAL A 1 84 ? -3.332 9.491 -8.826 1.00 79.88 84 VAL A C 1
ATOM 597 O O . VAL A 1 84 ? -4.245 10.220 -9.187 1.00 79.88 84 VAL A O 1
ATOM 600 N N . ALA A 1 85 ? -3.502 8.174 -8.744 1.00 78.31 85 ALA A N 1
ATOM 601 C CA . ALA A 1 85 ? -4.811 7.545 -8.973 1.00 78.31 85 ALA A CA 1
ATOM 602 C C . ALA A 1 85 ? -5.491 7.104 -7.669 1.00 78.31 85 ALA A C 1
ATOM 604 O O . ALA A 1 85 ? -6.708 6.970 -7.625 1.00 78.31 85 ALA A O 1
ATOM 605 N N . SER A 1 86 ? -4.708 6.912 -6.605 1.00 84.50 86 SER A N 1
ATOM 606 C CA . SER A 1 86 ? -5.194 6.585 -5.264 1.00 84.50 86 SER A CA 1
ATOM 607 C C . SER A 1 86 ? -5.655 7.857 -4.555 1.00 84.50 86 SER A C 1
ATOM 609 O O . SER A 1 86 ? -4.842 8.571 -3.970 1.00 84.50 86 SER A O 1
ATOM 611 N N . VAL A 1 87 ? -6.943 8.182 -4.678 1.00 87.44 87 VAL A N 1
ATOM 612 C CA . VAL A 1 87 ? -7.517 9.443 -4.166 1.00 87.44 87 VAL A CA 1
ATOM 613 C C . VAL A 1 87 ? -8.615 9.259 -3.116 1.00 87.44 87 VAL A C 1
ATOM 615 O O . VAL A 1 87 ? -9.113 10.243 -2.576 1.00 87.44 87 VAL A O 1
ATOM 618 N N . ALA A 1 88 ? -8.984 8.017 -2.796 1.00 90.44 88 ALA A N 1
ATOM 619 C CA . ALA A 1 88 ? -9.997 7.722 -1.787 1.00 90.44 88 ALA A CA 1
ATOM 620 C C . ALA A 1 88 ? -9.513 8.139 -0.376 1.00 90.44 88 ALA A C 1
ATOM 622 O O . ALA A 1 88 ? -8.486 7.633 0.082 1.00 90.44 88 ALA A O 1
ATOM 623 N N . PRO A 1 89 ? -10.238 9.003 0.365 1.00 91.12 89 PRO A N 1
ATOM 624 C CA . PRO A 1 89 ? -9.766 9.534 1.653 1.00 91.12 89 PRO A CA 1
ATOM 625 C C . PRO A 1 89 ? -9.533 8.473 2.742 1.00 91.12 89 PRO A C 1
ATOM 627 O O . PRO A 1 89 ? -8.702 8.659 3.637 1.00 91.12 89 PRO A O 1
ATOM 630 N N . TRP A 1 90 ? -10.265 7.359 2.669 1.00 94.19 90 TRP A N 1
ATOM 631 C CA . TRP A 1 90 ? -10.165 6.222 3.590 1.00 94.19 90 TRP A CA 1
ATOM 632 C C . TRP A 1 90 ? -9.001 5.271 3.278 1.00 94.19 90 TRP A C 1
ATOM 634 O O . TRP A 1 90 ? -8.710 4.380 4.073 1.00 94.19 90 TRP A O 1
ATOM 644 N N . VAL A 1 91 ? -8.302 5.458 2.161 1.00 93.56 91 VAL A N 1
ATOM 645 C CA . VAL A 1 91 ? -7.100 4.696 1.809 1.00 93.56 91 VAL A CA 1
ATOM 646 C C . VAL A 1 91 ? -5.864 5.429 2.322 1.00 93.56 91 VAL A C 1
ATOM 648 O O . VAL A 1 91 ? -5.826 6.655 2.307 1.00 93.56 91 VAL A O 1
ATOM 651 N N . LEU A 1 92 ? -4.851 4.698 2.794 1.00 92.38 92 LEU A N 1
ATOM 652 C CA . LEU A 1 92 ? -3.526 5.251 3.082 1.00 92.38 92 LEU A CA 1
ATOM 653 C C . LEU A 1 92 ? -2.652 5.165 1.823 1.00 92.38 92 LEU A C 1
ATOM 655 O O . LEU A 1 92 ? -2.102 4.107 1.505 1.00 92.38 92 LEU A O 1
ATOM 659 N N . THR A 1 93 ? -2.537 6.276 1.104 1.00 91.19 93 THR A N 1
ATOM 660 C CA . THR A 1 93 ? -1.809 6.373 -0.164 1.00 91.19 93 THR A CA 1
ATOM 661 C C . THR A 1 93 ? -0.321 6.622 0.054 1.00 91.19 93 THR A C 1
ATOM 663 O O . THR A 1 93 ? 0.082 7.558 0.747 1.00 91.19 93 THR A O 1
ATOM 666 N N . VAL A 1 94 ? 0.511 5.818 -0.608 1.00 86.62 94 VAL A N 1
ATOM 667 C CA . VAL A 1 94 ? 1.955 5.759 -0.367 1.00 86.62 94 VAL A CA 1
ATOM 668 C C . VAL A 1 94 ? 2.757 6.178 -1.601 1.00 86.62 94 VAL A C 1
ATOM 670 O O . VAL A 1 94 ? 2.703 5.530 -2.652 1.00 86.62 94 VAL A O 1
ATOM 673 N N . ALA A 1 95 ? 3.555 7.235 -1.454 1.00 86.94 95 ALA A N 1
ATOM 674 C CA . ALA A 1 95 ? 4.590 7.637 -2.404 1.00 86.94 95 ALA A CA 1
ATOM 675 C C . ALA A 1 95 ? 5.884 6.822 -2.219 1.00 86.94 95 ALA A C 1
ATOM 677 O O . ALA A 1 95 ? 6.101 6.188 -1.183 1.00 86.94 95 ALA A O 1
ATOM 678 N N . ALA A 1 96 ? 6.757 6.830 -3.224 1.00 82.00 96 ALA A N 1
ATOM 679 C CA . ALA A 1 96 ? 8.064 6.177 -3.168 1.00 82.00 96 ALA A CA 1
ATOM 680 C C . ALA A 1 96 ? 9.172 7.216 -3.009 1.00 82.00 96 ALA A C 1
ATOM 682 O O . ALA A 1 96 ? 9.190 8.183 -3.759 1.00 82.00 96 ALA A O 1
ATOM 683 N N . ASN A 1 97 ? 10.123 6.981 -2.103 1.00 76.38 97 ASN A N 1
ATOM 684 C CA . ASN A 1 97 ? 11.358 7.757 -1.990 1.00 76.38 97 ASN A CA 1
ATOM 685 C C . ASN A 1 97 ? 12.614 6.894 -2.141 1.00 76.38 97 ASN A C 1
ATOM 687 O O . ASN A 1 97 ? 12.566 5.659 -2.134 1.00 76.38 97 ASN A O 1
ATOM 691 N N . THR A 1 98 ? 13.743 7.582 -2.307 1.00 72.12 98 THR A N 1
ATOM 692 C CA . THR A 1 98 ? 15.079 6.986 -2.298 1.00 72.12 98 THR A CA 1
ATOM 693 C C . THR A 1 98 ? 15.574 6.779 -0.875 1.00 72.12 98 THR A C 1
ATOM 695 O O . THR A 1 98 ? 15.291 7.587 0.008 1.00 72.12 98 THR A O 1
ATOM 698 N N . ILE A 1 99 ? 16.397 5.756 -0.692 1.00 68.94 99 ILE A N 1
ATOM 699 C CA . ILE A 1 99 ? 17.194 5.543 0.517 1.00 68.94 99 ILE A CA 1
ATOM 700 C C . ILE A 1 99 ? 18.638 6.013 0.297 1.00 68.94 99 ILE A C 1
ATOM 702 O O . ILE A 1 99 ? 19.040 6.354 -0.816 1.00 68.94 99 ILE A O 1
ATOM 706 N N . ASP A 1 100 ? 19.418 6.052 1.371 1.00 66.62 100 ASP A N 1
ATOM 707 C CA . ASP A 1 100 ? 20.850 6.375 1.361 1.00 66.62 100 ASP A CA 1
ATOM 708 C C . ASP A 1 100 ? 21.694 5.365 0.557 1.00 66.62 100 ASP A C 1
ATOM 710 O O . ASP A 1 100 ? 22.749 5.708 0.016 1.00 66.62 100 ASP A O 1
ATOM 714 N N . ARG A 1 101 ? 21.205 4.132 0.404 1.00 54.16 101 ARG A N 1
ATOM 715 C CA . ARG A 1 101 ? 21.805 3.091 -0.435 1.00 54.16 101 ARG A CA 1
ATOM 716 C C . ARG A 1 101 ? 21.586 3.359 -1.931 1.00 54.16 101 ARG A C 1
ATOM 718 O O . ARG A 1 101 ? 20.454 3.435 -2.397 1.00 54.16 101 ARG A O 1
ATOM 725 N N . LYS A 1 102 ? 22.680 3.382 -2.705 1.00 61.47 102 LYS A N 1
ATOM 726 C CA . LYS A 1 102 ? 22.677 3.443 -4.181 1.00 61.47 102 LYS A CA 1
ATOM 727 C C . LYS A 1 102 ? 23.497 2.304 -4.784 1.00 61.47 102 LYS A C 1
ATOM 729 O O . LYS A 1 102 ? 24.597 2.023 -4.309 1.00 61.47 102 LYS A O 1
ATOM 734 N N . PHE A 1 103 ? 22.999 1.674 -5.851 1.00 55.97 103 PHE A N 1
ATOM 735 C CA . PHE A 1 103 ? 23.779 0.706 -6.630 1.00 55.97 103 PHE A CA 1
ATOM 736 C C . PHE A 1 103 ? 24.631 1.433 -7.676 1.00 55.97 103 PHE A C 1
ATOM 738 O O . PHE A 1 103 ? 24.138 1.951 -8.678 1.00 55.97 103 PHE A O 1
ATOM 745 N N . ILE A 1 104 ? 25.935 1.484 -7.413 1.00 55.03 104 ILE A N 1
ATOM 746 C CA . ILE A 1 104 ? 26.919 2.185 -8.236 1.00 55.03 104 ILE A CA 1
ATOM 747 C C . ILE A 1 104 ? 27.731 1.156 -9.021 1.00 55.03 104 ILE A C 1
ATOM 749 O O . ILE A 1 104 ? 28.259 0.207 -8.446 1.00 55.03 104 ILE A O 1
ATOM 753 N N . SER A 1 105 ? 27.871 1.350 -10.328 1.00 51.41 105 SER A N 1
ATOM 754 C CA . SER A 1 105 ? 28.812 0.611 -11.170 1.00 51.41 105 SER A CA 1
ATOM 755 C C . SER A 1 105 ? 29.814 1.564 -11.792 1.00 51.41 105 SER A C 1
ATOM 757 O O . SER A 1 105 ? 29.462 2.622 -12.305 1.00 51.41 105 SER A O 1
ATOM 759 N N . LYS A 1 106 ? 31.087 1.193 -11.730 1.00 57.22 106 LYS A N 1
ATOM 760 C CA . LYS A 1 106 ? 32.168 1.966 -12.334 1.00 57.22 106 LYS A CA 1
ATOM 761 C C . LYS A 1 106 ? 32.461 1.378 -13.706 1.00 57.22 106 LYS A C 1
ATOM 763 O O . LYS A 1 106 ? 32.714 0.182 -13.815 1.00 57.22 106 LYS A O 1
ATOM 768 N N . LEU A 1 107 ? 32.384 2.212 -14.732 1.00 54.59 107 LEU A N 1
ATOM 769 C CA . LEU A 1 107 ? 32.807 1.892 -16.084 1.00 54.59 107 LEU A CA 1
ATOM 770 C C . LEU A 1 107 ? 34.164 2.551 -16.312 1.00 54.59 107 LEU A C 1
ATOM 772 O O . LEU A 1 107 ? 34.261 3.774 -16.286 1.00 54.59 107 LEU A O 1
ATOM 776 N N . GLU A 1 108 ? 35.198 1.752 -16.532 1.00 73.25 108 GLU A N 1
ATOM 777 C CA . GLU A 1 108 ? 36.517 2.260 -16.907 1.00 73.25 108 GLU A CA 1
ATOM 778 C C . GLU A 1 108 ? 36.649 2.213 -18.430 1.00 73.25 108 GLU A C 1
ATOM 780 O O . GLU A 1 108 ? 36.493 1.157 -19.045 1.00 73.25 108 GLU A O 1
ATOM 785 N N . LEU A 1 109 ? 36.877 3.370 -19.049 1.00 71.06 109 LEU A N 1
ATOM 786 C CA . LEU A 1 109 ? 37.140 3.486 -20.477 1.00 71.06 109 LEU A CA 1
ATOM 787 C C . LEU A 1 109 ? 38.620 3.198 -20.765 1.00 71.06 109 LEU A C 1
ATOM 789 O O . LEU A 1 109 ? 39.485 3.298 -19.895 1.00 71.06 109 LEU A O 1
ATOM 793 N N . ASN A 1 110 ? 38.920 2.865 -22.022 1.00 73.62 110 ASN A N 1
ATOM 794 C CA . ASN A 1 110 ? 40.272 2.514 -22.478 1.00 73.62 110 ASN A CA 1
ATOM 795 C C . ASN A 1 110 ? 41.311 3.640 -22.282 1.00 73.62 110 ASN A C 1
ATOM 797 O O . ASN A 1 110 ? 42.511 3.375 -22.268 1.00 73.62 110 ASN A O 1
ATOM 801 N N . ASP A 1 111 ? 40.865 4.885 -22.119 1.00 80.38 111 ASP A N 1
ATOM 802 C CA . ASP A 1 111 ? 41.674 6.068 -21.803 1.00 80.38 111 ASP A CA 1
ATOM 803 C C . ASP A 1 111 ? 41.929 6.248 -20.290 1.00 80.38 111 ASP A C 1
ATOM 805 O O . ASP A 1 111 ? 42.523 7.244 -19.881 1.00 80.38 111 ASP A O 1
ATOM 809 N N . ARG A 1 112 ? 41.521 5.272 -19.461 1.00 68.00 112 ARG A N 1
ATOM 810 C CA . ARG A 1 112 ? 41.526 5.288 -17.985 1.00 68.00 112 ARG A CA 1
ATOM 811 C C . ARG A 1 112 ? 40.520 6.257 -17.354 1.00 68.00 112 ARG A C 1
ATOM 813 O O . ARG A 1 112 ? 40.564 6.468 -16.141 1.00 68.00 112 ARG A O 1
ATOM 820 N N . THR A 1 113 ? 39.589 6.815 -18.126 1.00 67.81 113 THR A N 1
ATOM 821 C CA . THR A 1 113 ? 38.480 7.592 -17.568 1.00 67.81 113 THR A CA 1
ATOM 822 C C . THR A 1 113 ? 37.520 6.651 -16.841 1.00 67.81 113 THR A C 1
ATOM 824 O O . THR A 1 113 ? 36.979 5.720 -17.434 1.00 67.81 113 THR A O 1
ATOM 827 N N . VAL A 1 114 ? 37.280 6.895 -15.549 1.00 60.25 114 VAL A N 1
ATOM 828 C CA . VAL A 1 114 ? 36.319 6.124 -14.745 1.00 60.25 114 VAL A CA 1
ATOM 829 C C . VAL A 1 114 ? 34.988 6.868 -14.687 1.00 60.25 114 VAL A C 1
ATOM 831 O O . VAL A 1 114 ? 34.840 7.856 -13.968 1.00 60.25 114 VAL A O 1
ATOM 834 N N . LEU A 1 115 ? 33.989 6.376 -15.412 1.00 53.62 115 LEU A N 1
ATOM 835 C CA . LEU A 1 115 ? 32.611 6.836 -15.303 1.00 53.62 115 LEU A CA 1
ATOM 836 C C . LEU A 1 115 ? 31.913 6.095 -14.165 1.00 53.62 115 LEU A C 1
ATOM 838 O O . LEU A 1 115 ? 31.741 4.878 -14.188 1.00 53.62 115 LEU A O 1
ATOM 842 N N . THR A 1 116 ? 31.476 6.841 -13.158 1.00 48.59 116 THR A N 1
ATOM 843 C CA . THR A 1 116 ? 30.622 6.297 -12.102 1.00 48.59 116 THR A CA 1
ATOM 844 C C . THR A 1 116 ? 29.175 6.353 -12.579 1.00 48.59 116 THR A C 1
ATOM 846 O O . THR A 1 116 ? 28.579 7.424 -12.647 1.00 48.59 116 THR A O 1
ATOM 849 N N . VAL A 1 117 ? 28.616 5.200 -12.935 1.00 48.00 117 VAL A N 1
ATOM 850 C CA . VAL A 1 117 ? 27.243 5.055 -13.420 1.00 48.00 117 VAL A CA 1
ATOM 851 C C . VAL A 1 117 ? 26.383 4.501 -12.289 1.00 48.00 117 VAL A C 1
ATOM 853 O O . VAL A 1 117 ? 26.678 3.451 -11.724 1.00 48.00 117 VAL A O 1
ATOM 856 N N . CYS A 1 118 ? 25.291 5.181 -11.948 1.00 48.31 118 CYS A N 1
ATOM 857 C CA . CYS A 1 118 ? 24.264 4.574 -11.105 1.00 48.31 118 CYS A CA 1
ATOM 858 C C . CYS A 1 118 ? 23.443 3.640 -12.004 1.00 48.31 118 CYS A C 1
ATOM 860 O O . CYS A 1 118 ? 22.714 4.122 -12.874 1.00 48.31 118 CYS A O 1
ATOM 862 N N . ILE A 1 119 ? 23.596 2.319 -11.858 1.00 47.81 119 ILE A N 1
ATOM 863 C CA . ILE A 1 119 ? 22.774 1.370 -12.620 1.00 47.81 119 ILE A CA 1
ATOM 864 C C . ILE A 1 119 ? 21.417 1.297 -11.935 1.00 47.81 119 ILE A C 1
ATOM 866 O O . ILE A 1 119 ? 21.195 0.494 -11.035 1.00 47.81 119 ILE A O 1
ATOM 870 N N . ILE A 1 120 ? 20.507 2.150 -12.390 1.00 48.81 120 ILE A N 1
ATOM 871 C CA . ILE A 1 120 ? 19.077 1.954 -12.192 1.00 48.81 120 ILE A CA 1
ATOM 872 C C . ILE A 1 120 ? 18.676 0.916 -13.243 1.00 48.81 120 ILE A C 1
ATOM 874 O O . ILE A 1 120 ? 18.832 1.165 -14.442 1.00 48.81 120 ILE A O 1
ATOM 878 N N . LEU A 1 121 ? 18.236 -0.275 -12.819 1.00 39.72 121 LEU A N 1
ATOM 879 C CA . LEU A 1 121 ? 17.766 -1.316 -13.740 1.00 39.72 121 LEU A CA 1
ATOM 880 C C . LEU A 1 121 ? 16.750 -0.702 -14.719 1.00 39.72 121 LEU A C 1
ATOM 882 O O . LEU A 1 121 ? 15.743 -0.116 -14.324 1.00 39.72 121 LEU A O 1
ATOM 886 N N . ARG A 1 122 ? 17.062 -0.806 -16.015 1.00 34.69 122 ARG A N 1
ATOM 887 C CA . ARG A 1 122 ? 16.540 0.011 -17.127 1.00 34.69 122 ARG A CA 1
ATOM 888 C C . ARG A 1 122 ? 15.040 -0.136 -17.436 1.00 34.69 122 ARG A C 1
ATOM 890 O O . ARG A 1 122 ? 14.570 0.435 -18.411 1.00 34.69 122 ARG A O 1
ATOM 897 N N . ALA A 1 123 ? 14.277 -0.844 -16.605 1.00 30.61 123 ALA A N 1
ATOM 898 C CA . ALA A 1 123 ? 12.835 -1.016 -16.776 1.00 30.61 123 ALA A CA 1
ATOM 899 C C . ALA A 1 123 ? 12.002 0.188 -16.284 1.00 30.61 123 ALA A C 1
ATOM 901 O O . ALA A 1 123 ? 10.784 0.186 -16.439 1.00 30.61 123 ALA A O 1
ATOM 902 N N . ILE A 1 124 ? 12.620 1.202 -15.660 1.00 39.69 124 ILE A N 1
ATOM 903 C CA . ILE A 1 124 ? 11.898 2.293 -14.974 1.00 39.69 124 ILE A CA 1
ATOM 904 C C . ILE A 1 124 ? 12.523 3.660 -15.307 1.00 39.69 124 ILE A C 1
ATOM 906 O O . ILE A 1 124 ? 12.741 4.519 -14.456 1.00 39.69 124 ILE A O 1
ATOM 910 N N . MET A 1 125 ? 12.845 3.879 -16.583 1.00 27.86 125 MET A N 1
ATOM 911 C CA . MET A 1 125 ? 13.523 5.090 -17.066 1.00 27.86 125 MET A CA 1
ATOM 912 C C . MET A 1 125 ? 12.577 6.290 -17.280 1.00 27.86 125 MET A C 1
ATOM 914 O O . MET A 1 125 ? 12.799 7.106 -18.168 1.00 27.86 125 MET A O 1
ATOM 918 N N . SER A 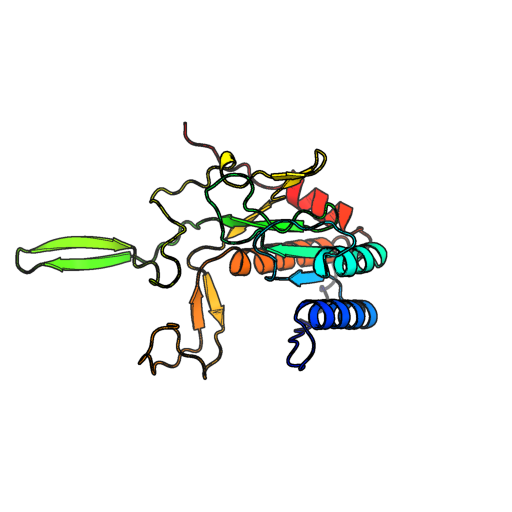1 126 ? 11.523 6.412 -16.469 1.00 31.45 126 SER A N 1
ATOM 919 C CA . SER A 1 126 ? 10.646 7.598 -16.460 1.00 31.45 126 SER A CA 1
ATOM 920 C C . SER A 1 126 ? 10.650 8.355 -15.130 1.00 31.45 126 SER A C 1
ATOM 922 O O . SER A 1 126 ? 9.953 9.353 -15.020 1.00 31.45 126 SER A O 1
ATOM 924 N N . PHE A 1 127 ? 11.424 7.915 -14.127 1.00 42.69 127 PHE A N 1
ATOM 925 C CA . PHE A 1 127 ? 11.208 8.355 -12.740 1.00 42.69 127 PHE A CA 1
ATOM 926 C C . PHE A 1 127 ? 12.317 9.159 -12.071 1.00 42.69 127 PHE A C 1
ATOM 928 O O . PHE A 1 127 ? 12.087 9.690 -10.990 1.00 42.69 127 PHE A O 1
ATOM 935 N N . ILE A 1 128 ? 13.513 9.251 -12.650 1.00 39.84 128 ILE A N 1
ATOM 936 C CA . ILE A 1 128 ? 14.649 9.843 -11.936 1.00 39.84 128 ILE A CA 1
ATOM 937 C C . ILE A 1 128 ? 15.426 10.757 -12.883 1.00 39.84 128 ILE A C 1
ATOM 939 O O . ILE A 1 128 ? 16.469 10.389 -13.419 1.00 39.84 128 ILE A O 1
ATOM 943 N N . THR A 1 129 ? 14.928 11.977 -13.088 1.00 31.48 129 THR A N 1
ATOM 944 C CA . THR A 1 129 ? 15.836 13.092 -13.383 1.00 31.48 129 THR A CA 1
ATOM 945 C C . THR A 1 129 ? 16.630 13.343 -12.105 1.00 31.48 129 THR A C 1
ATOM 947 O O . THR A 1 129 ? 16.064 13.704 -11.077 1.00 31.48 129 THR A O 1
ATOM 950 N N . GLY A 1 130 ? 17.918 13.005 -12.146 1.00 32.62 130 GLY A N 1
ATOM 951 C CA . GLY A 1 130 ? 18.770 12.850 -10.973 1.00 32.62 130 GLY A CA 1
ATOM 952 C C . GLY A 1 130 ? 18.805 14.063 -10.049 1.00 32.62 130 GLY A C 1
ATOM 953 O O . GLY A 1 130 ? 19.161 15.148 -10.482 1.00 32.62 130 GLY A O 1
ATOM 954 N N . LEU A 1 131 ? 18.466 13.820 -8.782 1.00 30.56 131 LEU A N 1
ATOM 955 C CA . LEU A 1 131 ? 18.932 14.423 -7.524 1.00 30.56 131 LEU A CA 1
ATOM 956 C C . LEU A 1 131 ? 18.171 13.695 -6.384 1.00 30.56 131 LEU A C 1
ATOM 958 O O . LEU A 1 131 ? 17.141 13.073 -6.653 1.00 30.56 131 LEU A O 1
ATOM 962 N N . PRO A 1 132 ? 18.653 13.688 -5.125 1.00 36.22 132 PRO A N 1
ATOM 963 C CA . PRO A 1 132 ? 17.969 13.031 -4.010 1.00 36.22 132 PRO A CA 1
ATOM 964 C C . PRO A 1 132 ? 16.807 13.909 -3.531 1.00 36.22 132 PRO A C 1
ATOM 966 O O . PRO A 1 132 ? 16.848 14.445 -2.432 1.00 36.22 132 PRO A O 1
ATOM 969 N N . LEU A 1 133 ? 15.818 14.165 -4.381 1.00 40.91 133 LEU A N 1
ATOM 970 C CA . LEU A 1 133 ? 14.765 15.126 -4.081 1.00 40.91 133 LEU A CA 1
ATOM 971 C C . LEU A 1 133 ? 13.440 14.622 -4.623 1.00 40.91 133 LEU A C 1
ATOM 973 O O . LEU A 1 133 ? 13.142 14.727 -5.809 1.00 40.91 133 LEU A O 1
ATOM 977 N N . LEU A 1 134 ? 12.621 14.103 -3.713 1.00 41.94 134 LEU A N 1
ATOM 978 C CA . LEU A 1 134 ? 11.188 14.147 -3.918 1.00 41.94 134 LEU A CA 1
ATOM 979 C C . LEU A 1 134 ? 10.758 15.603 -3.891 1.00 41.94 134 LEU A C 1
ATOM 981 O O . LEU A 1 134 ? 10.789 16.247 -2.842 1.00 41.94 134 LEU A O 1
ATOM 985 N N . ARG A 1 135 ? 10.317 16.122 -5.031 1.00 35.53 135 ARG A N 1
ATOM 986 C CA . ARG A 1 135 ? 9.549 17.355 -5.030 1.00 35.53 135 ARG A CA 1
ATOM 987 C C . ARG A 1 135 ? 8.119 16.994 -4.628 1.00 35.53 135 ARG A C 1
ATOM 989 O O . ARG A 1 135 ? 7.387 16.364 -5.384 1.00 35.53 135 ARG A O 1
ATOM 996 N N . LEU A 1 136 ? 7.719 17.387 -3.418 1.00 35.62 136 LEU A N 1
ATOM 997 C CA . LEU A 1 136 ? 6.338 17.257 -2.926 1.00 35.62 136 LEU A CA 1
ATOM 998 C C . LEU A 1 136 ? 5.314 17.882 -3.891 1.00 35.62 136 LEU A C 1
ATOM 1000 O O . LEU A 1 136 ? 4.180 17.423 -3.954 1.00 35.62 136 LEU A O 1
ATOM 1004 N N . SER A 1 137 ? 5.715 18.882 -4.684 1.00 34.16 137 SER A N 1
ATOM 1005 C CA . SER A 1 137 ? 4.854 19.529 -5.677 1.00 34.16 137 SER A CA 1
ATOM 1006 C C . SER A 1 137 ? 4.476 18.651 -6.865 1.00 34.16 137 SER A C 1
ATOM 1008 O O . SER A 1 137 ? 3.579 19.029 -7.597 1.00 34.16 137 SER A O 1
ATOM 1010 N N . ASP A 1 138 ? 5.142 17.521 -7.092 1.00 40.03 138 ASP A N 1
ATOM 1011 C CA . ASP A 1 138 ? 5.041 16.778 -8.356 1.00 40.03 138 ASP A CA 1
ATOM 1012 C C . ASP A 1 138 ? 3.965 15.674 -8.311 1.00 40.03 138 ASP A C 1
ATOM 1014 O O . ASP A 1 138 ? 3.657 15.038 -9.316 1.00 40.03 138 ASP A O 1
ATOM 1018 N N . PHE A 1 139 ? 3.349 15.467 -7.141 1.00 48.62 139 PHE A N 1
ATOM 1019 C CA . PHE A 1 139 ? 2.390 14.383 -6.893 1.00 48.62 139 PHE A CA 1
ATOM 1020 C C . PHE A 1 139 ? 1.052 14.849 -6.318 1.00 48.62 139 PHE A C 1
ATOM 1022 O O . PHE A 1 139 ? 0.165 14.026 -6.112 1.00 48.62 139 PHE A O 1
ATOM 1029 N N . ILE A 1 140 ? 0.882 16.148 -6.062 1.00 45.22 140 ILE A N 1
ATOM 1030 C CA . ILE A 1 140 ? -0.303 16.629 -5.356 1.00 45.22 140 ILE A CA 1
ATOM 1031 C C . ILE A 1 140 ? -1.536 16.547 -6.256 1.00 45.22 140 ILE A C 1
ATOM 1033 O O . ILE A 1 140 ? -1.672 17.274 -7.244 1.00 45.22 140 ILE A O 1
ATOM 1037 N N . LEU A 1 141 ? -2.460 15.674 -5.862 1.00 48.88 141 LEU A N 1
ATOM 1038 C CA . LEU A 1 141 ? -3.869 15.826 -6.181 1.00 48.88 141 LEU A CA 1
ATOM 1039 C C . LEU A 1 141 ? -4.591 16.385 -4.969 1.00 48.88 141 LEU A C 1
ATOM 1041 O O . LEU A 1 141 ? -4.492 15.854 -3.868 1.00 48.88 141 LEU A O 1
ATOM 1045 N N . CYS A 1 142 ? -5.333 17.457 -5.216 1.00 44.34 142 CYS A N 1
ATOM 1046 C CA . CYS A 1 142 ? -6.387 17.927 -4.343 1.00 44.34 142 CYS A CA 1
ATOM 1047 C C . CYS A 1 142 ? -7.697 17.481 -4.997 1.00 44.34 142 CYS A C 1
ATOM 1049 O O . CYS A 1 142 ? -8.209 18.163 -5.885 1.00 44.34 142 CYS A O 1
ATOM 1051 N N . PHE A 1 143 ? -8.172 16.285 -4.653 1.00 43.78 143 PHE A N 1
ATOM 1052 C CA . PHE A 1 143 ? -9.521 15.859 -5.021 1.00 43.78 143 PHE A CA 1
ATOM 1053 C C . PHE A 1 143 ? -10.434 16.258 -3.864 1.00 43.78 143 PHE A C 1
ATOM 1055 O O . PHE A 1 143 ? -10.191 15.843 -2.733 1.00 43.78 143 PHE A O 1
ATOM 1062 N N . GLU A 1 144 ? -11.403 17.142 -4.122 1.00 46.75 144 GLU A N 1
ATOM 1063 C CA . GLU A 1 144 ? -12.363 17.619 -3.111 1.00 46.75 144 GLU A CA 1
ATOM 1064 C C . GLU A 1 144 ? -11.714 18.060 -1.774 1.00 46.75 144 GLU A C 1
ATOM 1066 O O . GLU A 1 144 ? -12.199 17.736 -0.696 1.00 46.75 144 GLU A O 1
ATOM 1071 N N . TYR A 1 145 ? -10.610 18.821 -1.835 1.00 52.09 145 TYR A N 1
ATOM 1072 C CA . TYR A 1 145 ? -9.878 19.364 -0.670 1.00 52.09 145 TYR A CA 1
ATOM 1073 C C . TYR A 1 145 ? -9.075 18.360 0.182 1.00 52.09 145 TYR A C 1
ATOM 1075 O O . TYR A 1 145 ? -8.485 18.765 1.186 1.00 52.09 145 TYR A O 1
ATOM 1083 N N . VAL A 1 146 ? -8.959 17.089 -0.224 1.00 58.22 146 VAL A N 1
ATOM 1084 C CA . VAL A 1 146 ? -8.080 16.101 0.431 1.00 58.22 146 VAL A CA 1
ATOM 1085 C C . VAL A 1 146 ? -6.744 16.014 -0.303 1.00 58.22 146 VAL A C 1
ATOM 1087 O O . VAL A 1 146 ? -6.694 15.736 -1.502 1.00 58.22 146 VAL A O 1
ATOM 1090 N N . LEU A 1 147 ? -5.651 16.256 0.427 1.00 71.19 147 LEU A N 1
ATOM 1091 C CA . LEU A 1 147 ? -4.294 16.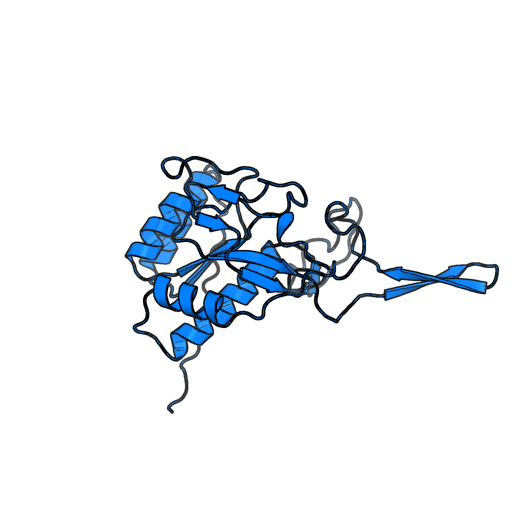190 -0.110 1.00 71.19 147 LEU A CA 1
ATOM 1092 C C . LEU A 1 147 ? -3.845 14.733 -0.254 1.00 71.19 147 LEU A C 1
ATOM 1094 O O . LEU A 1 147 ? -3.933 13.959 0.695 1.00 71.19 147 LEU A O 1
ATOM 1098 N N . GLN A 1 148 ? -3.337 14.382 -1.431 1.00 72.31 148 GLN A N 1
ATOM 1099 C CA . GLN A 1 148 ? -2.712 13.092 -1.721 1.00 72.31 148 GLN A CA 1
ATOM 1100 C C . GLN A 1 148 ? -1.341 13.318 -2.370 1.00 72.31 148 GLN A C 1
ATOM 1102 O O . GLN A 1 148 ? -1.194 14.305 -3.096 1.00 72.31 148 GLN A O 1
ATOM 1107 N N . PRO A 1 149 ? -0.345 12.431 -2.177 1.00 80.44 149 PRO A N 1
ATOM 1108 C CA . PRO A 1 149 ? -0.353 11.219 -1.342 1.00 80.44 149 PRO A CA 1
ATOM 1109 C C . PRO A 1 149 ? -0.293 11.530 0.166 1.00 80.44 149 PRO A C 1
ATOM 1111 O O . PRO A 1 149 ? 0.102 12.625 0.555 1.00 80.44 149 PRO A O 1
ATOM 1114 N N . ASP A 1 150 ? -0.652 10.561 1.015 1.00 84.88 150 ASP A N 1
ATOM 1115 C CA . ASP A 1 150 ? -0.683 10.746 2.475 1.00 84.88 150 ASP A CA 1
ATOM 1116 C C . ASP A 1 150 ? 0.714 10.672 3.117 1.00 84.88 150 ASP A C 1
ATOM 1118 O O . ASP A 1 150 ? 1.041 11.458 4.004 1.00 84.88 150 ASP A O 1
ATOM 1122 N N . VAL A 1 151 ? 1.537 9.702 2.698 1.00 86.25 151 VAL A N 1
ATOM 1123 C CA . VAL A 1 151 ? 2.884 9.452 3.242 1.00 86.25 151 VAL A CA 1
ATOM 1124 C C . VAL A 1 151 ? 3.859 9.014 2.148 1.00 86.25 151 VAL A C 1
ATOM 1126 O O . VAL A 1 151 ? 3.465 8.599 1.058 1.00 86.25 151 VAL A O 1
ATOM 1129 N N . SER A 1 152 ? 5.158 9.054 2.450 1.00 85.12 152 SER A N 1
ATOM 1130 C CA . SER A 1 152 ? 6.221 8.531 1.587 1.00 85.12 152 SER A CA 1
ATOM 1131 C C . SER A 1 152 ? 7.041 7.469 2.315 1.00 85.12 152 SER A C 1
ATOM 1133 O O . SER A 1 152 ? 7.337 7.621 3.498 1.00 85.12 152 SER A O 1
ATOM 1135 N N . ALA A 1 153 ? 7.469 6.430 1.598 1.00 82.25 153 ALA A N 1
ATOM 1136 C CA . ALA A 1 153 ? 8.326 5.370 2.132 1.00 82.25 153 ALA A CA 1
ATOM 1137 C C . ALA A 1 153 ? 9.344 4.863 1.089 1.00 82.25 153 ALA A C 1
ATOM 1139 O O . ALA A 1 153 ? 9.168 5.136 -0.105 1.00 82.25 153 ALA A O 1
ATOM 1140 N N . PRO A 1 154 ? 10.387 4.117 1.510 1.00 86.69 154 PRO A N 1
ATOM 1141 C CA . PRO A 1 154 ? 11.384 3.536 0.612 1.00 86.69 154 PRO A CA 1
ATOM 1142 C C . PRO A 1 154 ? 10.762 2.723 -0.519 1.00 86.69 154 PRO A C 1
ATOM 1144 O O . PRO A 1 154 ? 10.111 1.706 -0.289 1.00 86.69 154 PRO A O 1
ATOM 1147 N N . GLY A 1 155 ? 10.968 3.172 -1.754 1.00 81.62 155 GLY A N 1
ATOM 1148 C CA . GLY A 1 155 ? 10.424 2.515 -2.943 1.00 81.62 155 GLY A CA 1
ATOM 1149 C C . GLY A 1 155 ? 11.381 2.478 -4.126 1.00 81.62 155 GLY A C 1
ATOM 1150 O O . GLY A 1 155 ? 10.996 1.988 -5.179 1.00 81.62 155 GLY A O 1
ATOM 1151 N N . VAL A 1 156 ? 12.606 2.984 -3.986 1.00 82.19 156 VAL A N 1
ATOM 1152 C CA . VAL A 1 156 ? 13.628 2.952 -5.041 1.00 82.19 156 VAL A CA 1
ATOM 1153 C C . VAL A 1 156 ? 14.737 1.982 -4.649 1.00 82.19 156 VAL A C 1
ATOM 1155 O O . VAL A 1 156 ? 15.232 2.030 -3.526 1.00 82.19 156 VAL A O 1
ATOM 1158 N N . ASP A 1 157 ? 15.115 1.119 -5.590 1.00 81.75 157 ASP A N 1
ATOM 1159 C CA . ASP A 1 157 ? 16.179 0.123 -5.486 1.00 81.75 157 ASP A CA 1
ATOM 1160 C C . ASP A 1 157 ? 15.995 -0.845 -4.303 1.00 81.75 157 ASP A C 1
ATOM 1162 O O . ASP A 1 157 ? 16.932 -1.190 -3.575 1.00 81.75 157 ASP A O 1
ATOM 1166 N N . ILE A 1 158 ? 14.759 -1.322 -4.127 1.00 82.94 158 ILE A N 1
ATOM 1167 C CA . ILE A 1 158 ? 14.386 -2.238 -3.050 1.00 82.94 158 ILE A CA 1
ATOM 1168 C C . ILE A 1 158 ? 14.692 -3.678 -3.458 1.00 82.94 158 ILE A C 1
ATOM 1170 O O . ILE A 1 158 ? 14.193 -4.176 -4.467 1.00 82.94 158 ILE A O 1
ATOM 1174 N N . LEU A 1 159 ? 15.493 -4.361 -2.637 1.00 89.12 159 LEU A N 1
ATOM 1175 C CA . LEU A 1 159 ? 15.786 -5.787 -2.765 1.00 89.12 159 LEU A CA 1
ATOM 1176 C C . LEU A 1 159 ? 14.689 -6.608 -2.074 1.00 89.12 159 LEU A C 1
ATOM 1178 O O . LEU A 1 159 ? 14.513 -6.496 -0.863 1.00 89.12 159 LEU A O 1
ATOM 1182 N N . ALA A 1 160 ? 13.997 -7.467 -2.820 1.00 88.06 160 ALA A N 1
ATOM 1183 C CA . ALA A 1 160 ? 12.951 -8.342 -2.287 1.00 88.06 160 ALA A CA 1
ATOM 1184 C C . ALA A 1 160 ? 12.988 -9.737 -2.925 1.00 88.06 160 ALA A C 1
ATOM 1186 O O . ALA A 1 160 ? 13.650 -9.949 -3.944 1.00 88.06 160 ALA A O 1
ATOM 1187 N N . ALA A 1 161 ? 12.287 -10.695 -2.309 1.00 90.94 161 ALA A N 1
ATOM 1188 C CA . ALA A 1 161 ? 12.127 -12.040 -2.856 1.00 90.94 161 ALA A CA 1
ATOM 1189 C C . ALA A 1 161 ? 11.466 -11.981 -4.241 1.00 90.94 161 ALA A C 1
ATOM 1191 O O . ALA A 1 161 ? 10.555 -11.183 -4.473 1.00 90.94 161 ALA A O 1
ATOM 1192 N N . TYR A 1 162 ? 11.932 -12.823 -5.157 1.00 87.44 162 TYR A N 1
ATOM 1193 C CA . TYR A 1 162 ? 11.479 -12.834 -6.541 1.00 87.44 162 TYR A CA 1
ATOM 1194 C C . TYR A 1 162 ? 11.156 -14.262 -6.992 1.00 87.44 162 TYR A C 1
ATOM 1196 O O . TYR A 1 162 ? 11.845 -15.194 -6.563 1.00 87.44 162 TYR A O 1
ATOM 1204 N N . PRO A 1 163 ? 10.121 -14.465 -7.830 1.00 84.50 163 PRO A N 1
ATOM 1205 C CA . PRO A 1 163 ? 9.792 -15.792 -8.328 1.00 84.50 163 PRO A CA 1
ATOM 1206 C C . PRO A 1 163 ? 10.979 -16.400 -9.089 1.00 84.50 163 PRO A C 1
ATOM 1208 O O . PRO A 1 163 ? 11.515 -15.741 -9.982 1.00 84.50 163 PRO A O 1
ATOM 1211 N N . PRO A 1 164 ? 11.370 -17.653 -8.792 1.00 83.88 164 PRO A N 1
ATOM 1212 C CA . PRO A 1 164 ? 12.529 -18.272 -9.427 1.00 83.88 164 PRO A CA 1
ATOM 1213 C C . PRO A 1 164 ? 12.326 -18.455 -10.933 1.00 83.88 164 PRO A C 1
ATOM 1215 O O . PRO A 1 164 ? 13.296 -18.387 -11.678 1.00 83.88 164 PRO A O 1
ATOM 1218 N N . ASP A 1 165 ? 11.078 -18.610 -11.383 1.00 85.00 165 ASP A N 1
ATOM 1219 C CA . ASP A 1 165 ? 10.720 -18.916 -12.773 1.00 85.00 165 ASP A CA 1
ATOM 1220 C C . ASP A 1 165 ? 10.442 -17.674 -13.631 1.00 85.00 165 ASP A C 1
ATOM 1222 O O . ASP A 1 165 ? 10.083 -17.786 -14.806 1.00 85.00 165 ASP A O 1
ATOM 1226 N N . VAL A 1 166 ? 10.663 -16.471 -13.094 1.00 83.19 166 VAL A N 1
ATOM 1227 C CA . VAL A 1 166 ? 10.515 -15.211 -13.835 1.00 83.19 166 VAL A CA 1
ATOM 1228 C C . VAL A 1 166 ? 11.892 -14.565 -14.013 1.00 83.19 166 VAL A C 1
ATOM 1230 O O . VAL A 1 166 ? 12.630 -14.445 -13.032 1.00 83.19 166 VAL A O 1
ATOM 1233 N N . PRO A 1 167 ? 12.275 -14.159 -15.237 1.00 85.12 167 PRO A N 1
ATOM 1234 C CA . PRO A 1 167 ? 13.525 -13.442 -15.452 1.00 85.12 167 PRO A CA 1
ATOM 1235 C C . PRO A 1 167 ? 13.591 -12.128 -14.665 1.00 85.12 167 PRO A C 1
ATOM 1237 O O . PRO A 1 167 ? 12.579 -11.427 -14.560 1.00 85.12 167 PRO A O 1
ATOM 1240 N N . PRO A 1 168 ? 14.764 -11.749 -14.122 1.00 83.44 168 PRO A N 1
ATOM 1241 C CA . PRO A 1 168 ? 14.897 -10.523 -13.342 1.00 83.44 168 PRO A CA 1
ATOM 1242 C C . PRO A 1 168 ? 14.693 -9.265 -14.184 1.00 83.44 168 PRO A C 1
ATOM 1244 O O . PRO A 1 168 ? 14.254 -8.243 -13.651 1.00 83.44 168 PRO A O 1
ATOM 1247 N N . THR A 1 169 ? 14.998 -9.323 -15.482 1.00 76.38 169 THR A N 1
ATOM 1248 C CA . THR A 1 169 ? 14.665 -8.257 -16.425 1.00 76.38 169 THR A CA 1
ATOM 1249 C C . THR A 1 169 ? 13.495 -8.695 -17.294 1.00 76.38 169 THR A C 1
ATOM 1251 O O . THR A 1 169 ? 13.438 -9.825 -17.761 1.00 76.38 169 THR A O 1
ATOM 1254 N N . LYS A 1 170 ? 12.538 -7.790 -17.522 1.00 71.38 170 LYS A N 1
ATOM 1255 C CA . LYS A 1 170 ? 11.392 -8.027 -18.420 1.00 71.38 170 LYS A CA 1
ATOM 1256 C C . LYS A 1 170 ? 11.783 -7.922 -19.905 1.00 71.38 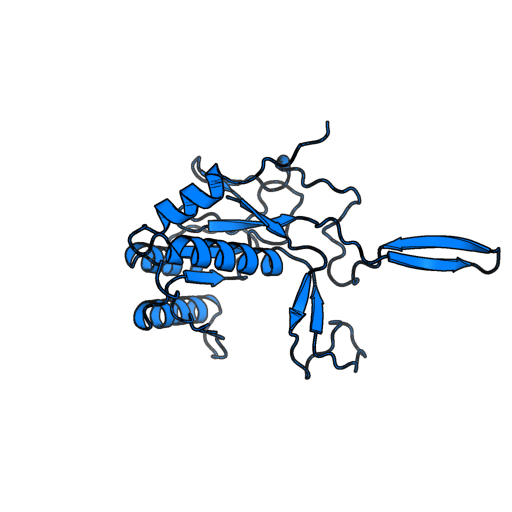170 LYS A C 1
ATOM 1258 O O . LYS A 1 170 ? 10.923 -7.692 -20.749 1.00 71.38 170 LYS A O 1
ATOM 1263 N N . GLU A 1 171 ? 13.075 -8.026 -20.197 1.00 76.44 171 GLU A N 1
ATOM 1264 C CA . GLU A 1 171 ? 13.643 -7.907 -21.533 1.00 76.44 171 GLU A CA 1
ATOM 1265 C C . GLU A 1 171 ? 13.661 -9.276 -22.213 1.00 76.44 171 GLU A C 1
ATOM 1267 O O . GLU A 1 171 ? 13.869 -10.311 -21.573 1.00 76.44 171 GLU A O 1
ATOM 1272 N N . GLY A 1 172 ? 13.444 -9.286 -23.527 1.00 77.62 172 GLY A N 1
ATOM 1273 C CA . GLY A 1 172 ? 13.528 -10.514 -24.311 1.00 77.62 172 GLY A CA 1
ATOM 1274 C C . GLY A 1 172 ? 14.941 -11.100 -24.265 1.00 77.62 172 GLY A C 1
ATOM 1275 O O . GLY A 1 172 ? 15.910 -10.392 -24.533 1.00 77.62 172 GLY A O 1
ATOM 1276 N N . GLY A 1 173 ? 15.052 -12.394 -23.950 1.00 79.75 173 GLY A N 1
ATOM 1277 C CA . GLY A 1 173 ? 16.326 -13.123 -23.926 1.00 79.75 173 GLY A CA 1
ATOM 1278 C C . GLY A 1 173 ? 17.063 -13.124 -22.582 1.00 79.75 173 GLY A C 1
ATOM 1279 O O . GLY A 1 173 ? 18.194 -13.603 -22.520 1.00 79.75 173 GLY A O 1
ATOM 1280 N N . ASP A 1 174 ? 16.462 -12.608 -21.506 1.00 82.69 174 ASP A N 1
ATOM 1281 C CA . ASP A 1 174 ? 16.991 -12.827 -20.158 1.00 82.69 174 ASP A CA 1
ATOM 1282 C C . ASP A 1 174 ? 16.533 -14.185 -19.612 1.00 82.69 174 ASP A C 1
ATOM 1284 O O . ASP A 1 174 ? 15.384 -14.355 -19.215 1.00 82.69 174 ASP A O 1
ATOM 1288 N N . ASP A 1 175 ? 17.448 -15.152 -19.563 1.00 85.50 175 ASP A N 1
ATOM 1289 C CA . ASP A 1 175 ? 17.187 -16.485 -19.004 1.00 85.50 175 ASP A CA 1
ATOM 1290 C C . ASP A 1 175 ? 17.650 -16.629 -17.546 1.00 85.50 175 ASP A C 1
ATOM 1292 O O . ASP A 1 175 ? 17.592 -17.720 -16.965 1.00 85.50 175 ASP A O 1
ATOM 1296 N N . ARG A 1 176 ? 18.133 -15.545 -16.922 1.00 86.12 176 ARG A N 1
ATOM 1297 C CA . ARG A 1 176 ? 18.636 -15.597 -15.546 1.00 86.12 176 ARG A CA 1
ATOM 1298 C C . ARG A 1 176 ? 17.508 -15.920 -14.573 1.00 86.12 176 ARG A C 1
ATOM 1300 O O . ARG A 1 176 ? 16.365 -15.500 -14.726 1.00 86.12 176 ARG A O 1
ATOM 1307 N N . ARG A 1 177 ? 17.871 -16.634 -13.510 1.00 88.62 177 ARG A N 1
ATOM 1308 C CA . ARG A 1 177 ? 16.974 -17.027 -12.421 1.00 88.62 177 ARG A CA 1
ATOM 1309 C C . ARG A 1 177 ? 17.566 -16.523 -11.120 1.00 88.62 177 ARG A C 1
ATOM 1311 O O . ARG A 1 177 ? 18.720 -16.815 -10.807 1.00 88.62 177 ARG A O 1
ATOM 1318 N N . VAL A 1 178 ? 16.799 -15.736 -10.376 1.00 86.62 178 VAL A N 1
ATOM 1319 C CA . VAL A 1 178 ? 17.248 -15.136 -9.117 1.00 86.62 178 VAL A CA 1
ATOM 1320 C C . VAL A 1 178 ? 16.211 -15.372 -8.031 1.00 86.62 178 VAL A C 1
ATOM 1322 O O . VAL A 1 178 ? 15.014 -15.349 -8.287 1.00 86.62 178 VAL A O 1
ATOM 1325 N N . LYS A 1 179 ? 16.675 -15.593 -6.799 1.00 90.81 179 LYS A N 1
ATOM 1326 C CA . LYS A 1 179 ? 15.794 -15.709 -5.621 1.00 90.81 179 LYS A CA 1
ATOM 1327 C C . LYS A 1 179 ? 15.364 -14.345 -5.082 1.00 90.81 179 LYS A C 1
ATOM 1329 O O . LYS A 1 179 ? 14.363 -14.238 -4.381 1.00 90.81 179 LYS A O 1
ATOM 1334 N N . PHE A 1 180 ? 16.145 -13.315 -5.397 1.00 89.19 180 PHE A N 1
ATOM 1335 C CA . PHE A 1 180 ? 15.919 -11.936 -4.997 1.00 89.19 180 PHE A CA 1
ATOM 1336 C C . PHE A 1 180 ? 16.178 -11.021 -6.183 1.00 89.19 180 PHE A C 1
ATOM 1338 O O . PHE A 1 180 ? 17.093 -11.276 -6.966 1.00 89.19 180 PHE A O 1
ATOM 1345 N N . ASN A 1 181 ? 15.402 -9.952 -6.293 1.00 88.19 181 ASN A N 1
ATOM 1346 C CA . ASN A 1 181 ? 15.554 -8.952 -7.338 1.00 88.19 181 ASN A CA 1
ATOM 1347 C C . ASN A 1 181 ? 15.485 -7.546 -6.738 1.00 88.19 181 ASN A C 1
ATOM 1349 O O . ASN A 1 181 ? 14.894 -7.349 -5.674 1.00 88.19 181 ASN A O 1
ATOM 1353 N N . VAL A 1 182 ? 16.101 -6.587 -7.422 1.00 86.69 182 VAL A N 1
ATOM 1354 C CA . VAL A 1 182 ? 16.063 -5.169 -7.064 1.00 86.69 182 VAL A CA 1
ATOM 1355 C C . VAL A 1 182 ? 15.101 -4.468 -8.010 1.00 86.69 182 VAL A C 1
ATOM 1357 O O . VAL A 1 182 ? 15.308 -4.472 -9.222 1.00 86.69 182 VAL A O 1
ATOM 1360 N N . ILE A 1 183 ? 14.042 -3.883 -7.462 1.00 84.25 183 ILE A N 1
ATOM 1361 C CA . ILE A 1 183 ? 13.002 -3.195 -8.231 1.00 84.25 183 ILE A CA 1
ATOM 1362 C C . ILE A 1 183 ? 12.594 -1.887 -7.550 1.00 84.25 183 ILE A C 1
ATOM 1364 O O . ILE A 1 183 ? 12.784 -1.709 -6.346 1.00 84.25 183 ILE A O 1
ATOM 1368 N N . SER A 1 184 ? 12.030 -0.976 -8.343 1.00 80.69 184 SER A N 1
ATOM 1369 C CA . SER A 1 184 ? 11.618 0.357 -7.897 1.00 80.69 184 SER A CA 1
ATOM 1370 C C . SER A 1 184 ? 10.149 0.623 -8.234 1.00 80.69 184 SER A C 1
ATOM 1372 O O . SER A 1 184 ? 9.609 0.089 -9.203 1.00 80.69 184 SER A O 1
ATOM 1374 N N . GLY A 1 185 ? 9.499 1.475 -7.447 1.00 81.94 185 GLY A N 1
ATOM 1375 C CA . GLY A 1 185 ? 8.139 1.959 -7.658 1.00 81.94 185 GLY A CA 1
ATOM 1376 C C . GLY A 1 185 ? 7.365 2.141 -6.354 1.00 81.94 185 GLY A C 1
ATOM 1377 O O . GLY A 1 185 ? 7.738 1.625 -5.299 1.00 81.94 185 GLY A O 1
ATOM 1378 N N . THR A 1 186 ? 6.217 2.814 -6.434 1.00 83.06 186 THR A N 1
ATOM 1379 C CA . THR A 1 186 ? 5.278 2.942 -5.303 1.00 83.06 186 THR A CA 1
ATOM 1380 C C . THR A 1 186 ? 4.749 1.588 -4.822 1.00 83.06 186 THR A C 1
ATOM 1382 O O . THR A 1 186 ? 4.323 1.444 -3.680 1.00 83.06 186 THR A O 1
ATOM 1385 N N . SER A 1 187 ? 4.814 0.564 -5.677 1.00 88.69 187 SER A N 1
ATOM 1386 C CA . SER A 1 187 ? 4.517 -0.827 -5.325 1.00 88.69 187 SER A CA 1
ATOM 1387 C C . SER A 1 187 ? 5.485 -1.407 -4.288 1.00 88.69 187 SER A C 1
ATOM 1389 O O . SER A 1 187 ? 5.125 -2.320 -3.556 1.00 88.69 187 SER A O 1
ATOM 1391 N N . MET A 1 188 ? 6.719 -0.902 -4.216 1.00 87.88 188 MET A N 1
ATOM 1392 C CA . MET A 1 188 ? 7.712 -1.343 -3.234 1.00 87.88 188 MET A CA 1
ATOM 1393 C C . MET A 1 188 ? 7.597 -0.551 -1.930 1.00 87.88 188 MET A C 1
ATOM 1395 O O . MET A 1 188 ? 7.872 -1.096 -0.864 1.00 87.88 188 MET A O 1
ATOM 1399 N N . SER A 1 189 ? 7.149 0.706 -1.981 1.00 83.88 189 SER A N 1
ATOM 1400 C CA . SER A 1 189 ? 6.944 1.520 -0.779 1.00 83.88 189 SER A CA 1
ATOM 1401 C C . SER A 1 189 ? 5.662 1.164 -0.026 1.00 83.88 189 SER A C 1
ATOM 1403 O O . SER A 1 189 ? 5.667 1.134 1.203 1.00 83.88 189 SER A O 1
ATOM 1405 N N . CYS A 1 190 ? 4.587 0.811 -0.736 1.00 87.69 190 CYS A N 1
ATOM 1406 C CA . CYS A 1 190 ? 3.312 0.387 -0.149 1.00 87.69 190 CYS A CA 1
ATOM 1407 C C . CYS A 1 190 ? 3.451 -0.694 0.953 1.00 87.69 190 CYS A C 1
ATOM 1409 O O . CYS A 1 190 ? 2.993 -0.454 2.074 1.00 87.69 190 CYS A O 1
ATOM 1411 N N . PRO A 1 191 ? 4.124 -1.845 0.729 1.00 88.81 191 PRO A N 1
ATOM 1412 C CA . PRO A 1 191 ? 4.287 -2.864 1.768 1.00 88.81 191 PRO A CA 1
ATOM 1413 C C . PRO A 1 191 ? 5.143 -2.419 2.967 1.00 88.81 191 PRO A C 1
ATOM 1415 O O . PRO A 1 191 ? 4.947 -2.951 4.057 1.00 88.81 191 PRO A O 1
ATOM 1418 N N . HIS A 1 192 ? 6.038 -1.431 2.824 1.00 86.69 192 HIS A N 1
ATOM 1419 C CA . HIS A 1 192 ? 6.761 -0.872 3.977 1.00 86.69 192 HIS A CA 1
ATOM 1420 C C . HIS A 1 192 ? 5.804 -0.156 4.936 1.00 86.69 192 HIS A C 1
ATOM 1422 O O . HIS A 1 192 ? 5.861 -0.368 6.148 1.00 86.69 192 HIS A O 1
ATOM 1428 N N . VAL A 1 193 ? 4.892 0.656 4.395 1.00 88.06 193 VAL A N 1
ATOM 1429 C CA . VAL A 1 193 ? 3.879 1.358 5.196 1.00 88.06 193 VAL A CA 1
ATOM 1430 C C . VAL A 1 193 ? 2.876 0.375 5.788 1.00 88.06 193 VAL A C 1
ATOM 1432 O O . VAL A 1 193 ? 2.520 0.514 6.954 1.00 88.06 193 VAL A O 1
ATOM 1435 N N . ALA A 1 194 ? 2.479 -0.660 5.042 1.00 87.69 194 ALA A N 1
ATOM 1436 C CA . ALA A 1 194 ? 1.638 -1.733 5.570 1.00 87.69 194 ALA A CA 1
ATOM 1437 C C . ALA A 1 194 ? 2.290 -2.433 6.775 1.00 87.69 194 ALA A C 1
ATOM 1439 O O . ALA A 1 194 ? 1.633 -2.658 7.790 1.00 87.69 194 ALA A O 1
ATOM 1440 N N . GLY A 1 195 ? 3.594 -2.720 6.695 1.00 84.06 195 GLY A N 1
ATOM 1441 C CA . GLY A 1 195 ? 4.364 -3.283 7.804 1.00 84.06 195 GLY A CA 1
ATOM 1442 C C . GLY A 1 195 ? 4.419 -2.356 9.022 1.00 84.06 195 GLY A C 1
ATOM 1443 O O . GLY A 1 195 ? 4.194 -2.808 10.144 1.00 84.06 195 GLY A O 1
ATOM 1444 N N . ALA A 1 196 ? 4.648 -1.056 8.811 1.00 85.62 196 ALA A N 1
ATOM 1445 C CA . ALA A 1 196 ? 4.640 -0.062 9.886 1.00 85.62 196 ALA A CA 1
ATOM 1446 C C . ALA A 1 196 ? 3.255 0.068 10.542 1.00 85.62 196 ALA A C 1
ATOM 1448 O O . ALA A 1 196 ? 3.145 0.070 11.766 1.00 85.62 196 ALA A O 1
ATOM 1449 N N . ALA A 1 197 ? 2.190 0.107 9.743 1.00 85.81 197 ALA A N 1
ATOM 1450 C CA . ALA A 1 197 ? 0.817 0.134 10.232 1.00 85.81 197 ALA A CA 1
ATOM 1451 C C . ALA A 1 197 ? 0.472 -1.129 11.034 1.00 85.81 197 ALA A C 1
ATOM 1453 O O . ALA A 1 197 ? -0.137 -1.037 12.102 1.00 85.81 197 ALA A O 1
ATOM 1454 N N . ALA A 1 198 ? 0.906 -2.304 10.563 1.00 84.44 198 ALA A N 1
ATOM 1455 C CA . ALA A 1 198 ? 0.715 -3.558 11.282 1.00 84.44 198 ALA A CA 1
ATOM 1456 C C . ALA A 1 198 ? 1.430 -3.484 12.629 1.00 84.44 198 ALA A C 1
ATOM 1458 O O . ALA A 1 198 ? 0.831 -3.778 13.660 1.00 84.44 198 ALA A O 1
ATOM 1459 N N . TYR A 1 199 ? 2.676 -3.018 12.641 1.00 83.50 199 TYR A N 1
ATOM 1460 C CA . TYR A 1 199 ? 3.436 -2.825 13.867 1.00 83.50 199 TYR A CA 1
ATOM 1461 C C . TYR A 1 199 ? 2.731 -1.876 14.852 1.00 83.50 199 TYR A C 1
ATOM 1463 O O . TYR A 1 199 ? 2.581 -2.219 16.017 1.00 83.50 199 TYR A O 1
ATOM 1471 N N . VAL A 1 200 ? 2.183 -0.741 14.410 1.00 82.81 200 VAL A N 1
ATOM 1472 C CA . VAL A 1 200 ? 1.376 0.138 15.286 1.00 82.81 200 VAL A CA 1
ATOM 1473 C C . VAL A 1 200 ? 0.176 -0.616 15.875 1.00 82.81 200 VAL A C 1
ATOM 1475 O O . VAL A 1 200 ? -0.041 -0.595 17.088 1.00 82.81 200 VAL A O 1
ATOM 1478 N N . LYS A 1 201 ? -0.548 -1.376 15.045 1.00 81.94 201 LYS A N 1
ATOM 1479 C CA . LYS A 1 201 ? -1.700 -2.186 15.469 1.00 81.94 201 LYS A CA 1
ATOM 1480 C C . LYS A 1 201 ? -1.327 -3.313 16.446 1.00 81.94 201 LYS A C 1
ATOM 1482 O O . LYS A 1 201 ? -2.221 -3.897 17.046 1.00 81.94 201 LYS A O 1
ATOM 1487 N N . THR A 1 202 ? -0.049 -3.692 16.628 1.00 79.25 202 THR A N 1
ATOM 1488 C CA . THR A 1 202 ? 0.328 -4.653 17.700 1.00 79.25 202 THR A CA 1
ATOM 1489 C C . THR A 1 202 ? 0.261 -4.030 19.087 1.00 79.25 202 THR A C 1
ATOM 1491 O O . THR A 1 202 ? -0.019 -4.736 20.050 1.00 79.25 202 THR A O 1
ATOM 1494 N N . PHE A 1 203 ? 0.538 -2.730 19.199 1.00 84.00 203 PHE A N 1
ATOM 1495 C CA . PHE A 1 203 ? 0.516 -1.997 20.470 1.00 84.00 203 PHE A CA 1
ATOM 1496 C C . PHE A 1 203 ? -0.823 -1.305 20.722 1.00 84.00 203 PHE A C 1
ATOM 1498 O O . PHE A 1 203 ? -1.149 -1.005 21.868 1.00 84.00 203 PHE A O 1
ATOM 1505 N N . HIS A 1 204 ? -1.598 -1.100 19.659 1.00 87.62 204 HIS A N 1
ATOM 1506 C CA . HIS A 1 204 ? -2.901 -0.451 19.689 1.00 87.62 204 HIS A CA 1
ATOM 1507 C C . HIS A 1 204 ? -3.939 -1.269 18.897 1.00 87.62 204 HIS A C 1
ATOM 1509 O O . HIS A 1 204 ? -4.338 -0.866 17.803 1.00 87.62 204 HIS A O 1
ATOM 1515 N N . PRO A 1 205 ? -4.338 -2.458 19.387 1.00 88.00 205 PRO A N 1
ATOM 1516 C CA . PRO A 1 205 ? -5.245 -3.357 18.664 1.00 88.00 205 PRO A CA 1
ATOM 1517 C C . PRO A 1 205 ? -6.675 -2.808 18.520 1.00 88.00 205 PRO A C 1
ATOM 1519 O O . PRO A 1 205 ? -7.412 -3.245 17.643 1.00 88.00 205 PRO A O 1
ATOM 1522 N N . ASP A 1 206 ? -7.061 -1.862 19.373 1.00 91.31 206 ASP A N 1
ATOM 1523 C CA . ASP A 1 206 ? -8.359 -1.185 19.422 1.00 91.31 206 ASP A CA 1
ATOM 1524 C C . ASP A 1 206 ? -8.435 0.059 18.523 1.00 91.31 206 ASP A C 1
ATOM 1526 O O . ASP A 1 206 ? -9.509 0.635 18.338 1.00 91.31 206 ASP A O 1
ATOM 1530 N N . TRP A 1 207 ? -7.307 0.494 17.954 1.00 92.06 207 TRP A N 1
ATOM 1531 C CA . TRP A 1 207 ? -7.284 1.670 17.095 1.00 92.06 207 TRP A CA 1
ATOM 1532 C C . TRP A 1 207 ? -7.978 1.416 15.762 1.00 92.06 207 TRP A C 1
ATOM 1534 O O . TRP A 1 207 ? -7.730 0.427 15.071 1.00 92.06 207 TRP A O 1
ATOM 1544 N N . SER A 1 208 ? -8.805 2.383 15.364 1.00 96.62 208 SER A N 1
ATOM 1545 C CA . SER A 1 208 ? -9.421 2.392 14.043 1.00 96.62 208 SER A CA 1
ATOM 1546 C C . SER A 1 208 ? -8.367 2.574 12.941 1.00 96.62 208 SER A C 1
ATOM 1548 O O . SER A 1 208 ? -7.291 3.137 13.184 1.00 96.62 208 SER A O 1
ATOM 1550 N N . PRO A 1 209 ? -8.671 2.185 11.690 1.00 94.38 209 PRO A N 1
ATOM 1551 C CA . PRO A 1 209 ? -7.777 2.449 10.567 1.00 94.38 209 PRO A CA 1
ATOM 1552 C C . PRO A 1 209 ? -7.425 3.934 10.422 1.00 94.38 209 PRO A C 1
ATOM 1554 O O . PRO A 1 209 ? -6.277 4.267 10.137 1.00 94.38 209 PRO A O 1
ATOM 1557 N N . SER A 1 210 ? -8.380 4.836 10.678 1.00 94.00 210 SER A N 1
ATOM 1558 C CA . SER A 1 210 ? -8.151 6.284 10.667 1.00 94.00 210 SER A CA 1
ATOM 1559 C C . SER A 1 210 ? -7.165 6.733 11.746 1.00 94.00 210 SER A C 1
ATOM 1561 O O . SER A 1 210 ? -6.345 7.608 11.480 1.00 94.00 210 SER A O 1
ATOM 1563 N N . ALA A 1 211 ? -7.200 6.132 12.941 1.00 92.25 211 ALA A N 1
ATOM 1564 C CA . ALA A 1 211 ? -6.250 6.439 14.010 1.00 92.25 211 ALA A CA 1
ATOM 1565 C C . ALA A 1 211 ? -4.828 5.985 13.644 1.00 92.25 211 ALA A C 1
ATOM 1567 O O . ALA A 1 211 ? -3.880 6.753 13.798 1.00 92.25 211 ALA A O 1
ATOM 1568 N N . ILE A 1 212 ? -4.681 4.784 13.071 1.00 86.56 212 ILE A N 1
ATOM 1569 C CA . ILE A 1 212 ? -3.388 4.280 12.580 1.00 86.56 212 ILE A CA 1
ATOM 1570 C C . ILE A 1 212 ? -2.866 5.159 11.435 1.00 86.56 212 ILE A C 1
ATOM 1572 O O . ILE A 1 212 ? -1.709 5.579 11.465 1.00 86.56 212 ILE A O 1
ATOM 1576 N N . LYS A 1 213 ? -3.721 5.485 10.454 1.00 90.56 213 LYS A N 1
ATOM 1577 C CA . LYS A 1 213 ? -3.404 6.414 9.358 1.00 90.56 213 LYS A CA 1
ATOM 1578 C C . LYS A 1 213 ? -2.929 7.760 9.910 1.00 90.56 213 LYS A C 1
ATOM 1580 O O . LYS A 1 213 ? -1.862 8.229 9.527 1.00 90.56 213 LYS A O 1
ATOM 1585 N N . SER A 1 214 ? -3.670 8.339 10.855 1.00 89.69 214 SER A N 1
ATOM 1586 C CA . SER A 1 214 ? -3.312 9.610 11.487 1.00 89.69 214 SER A CA 1
ATOM 1587 C C . SER A 1 214 ? -1.964 9.537 12.193 1.00 89.69 214 SER A C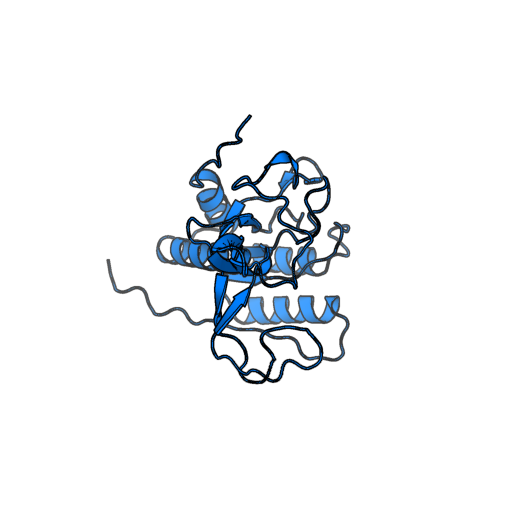 1
ATOM 1589 O O . SER A 1 214 ? -1.158 10.441 12.008 1.00 89.69 214 SER A O 1
ATOM 1591 N N . ALA A 1 215 ? -1.705 8.489 12.978 1.00 83.12 215 ALA A N 1
ATOM 1592 C CA . ALA A 1 215 ? -0.446 8.340 13.698 1.00 83.12 215 ALA A CA 1
ATOM 1593 C C . ALA A 1 215 ? 0.746 8.302 12.735 1.00 83.12 215 ALA A C 1
ATOM 1595 O O . ALA A 1 215 ? 1.706 9.039 12.925 1.00 83.12 215 ALA A O 1
ATOM 1596 N N . LEU A 1 216 ? 0.658 7.518 11.655 1.00 84.50 216 LEU A N 1
ATOM 1597 C CA . LEU A 1 216 ? 1.729 7.430 10.659 1.00 84.50 216 LEU A CA 1
ATOM 1598 C C . LEU A 1 216 ? 1.970 8.754 9.923 1.00 84.50 216 LEU A C 1
ATOM 1600 O O . LEU A 1 216 ? 3.117 9.089 9.632 1.00 84.50 216 LEU A O 1
ATOM 1604 N N . MET A 1 217 ? 0.910 9.510 9.631 1.00 84.12 217 MET A N 1
ATOM 1605 C CA . MET A 1 217 ? 1.018 10.807 8.959 1.00 84.12 217 MET A CA 1
ATOM 1606 C C . MET A 1 217 ? 1.624 11.883 9.867 1.00 84.12 217 MET A C 1
ATOM 1608 O O . MET A 1 217 ? 2.487 12.638 9.426 1.00 84.12 217 MET A O 1
ATOM 1612 N N . THR A 1 218 ? 1.205 11.964 11.134 1.00 80.88 218 THR A N 1
ATOM 1613 C CA . THR A 1 218 ? 1.626 13.043 12.045 1.00 80.88 218 THR A CA 1
ATOM 1614 C C . THR A 1 218 ? 2.992 12.813 12.680 1.00 80.88 218 THR A C 1
ATOM 1616 O O . THR A 1 218 ? 3.618 13.774 13.123 1.00 80.88 218 THR A O 1
ATOM 1619 N N . THR A 1 219 ? 3.486 11.571 12.704 1.00 78.25 219 THR A N 1
ATOM 1620 C CA . THR A 1 219 ? 4.845 11.249 13.169 1.00 78.25 219 THR A CA 1
ATOM 1621 C C . THR A 1 219 ? 5.849 11.082 12.029 1.00 78.25 219 THR A C 1
ATOM 1623 O O . THR A 1 219 ? 7.004 10.738 12.279 1.00 78.25 219 THR A O 1
ATOM 1626 N N . GLY A 1 220 ? 5.426 11.269 10.776 1.00 75.50 220 GLY A N 1
ATOM 1627 C CA . GLY A 1 220 ? 6.305 11.194 9.615 1.00 75.50 220 GLY A CA 1
ATOM 1628 C C . GLY A 1 220 ? 7.330 12.331 9.601 1.00 75.50 220 GLY A C 1
ATOM 1629 O O . GLY A 1 220 ? 7.018 13.479 9.914 1.00 75.50 220 GLY A O 1
ATOM 1630 N N . THR A 1 221 ? 8.568 12.027 9.209 1.00 77.69 221 THR A N 1
ATOM 1631 C CA . THR A 1 221 ? 9.601 13.055 9.041 1.00 77.69 221 THR A CA 1
ATOM 1632 C C . THR A 1 221 ? 9.302 13.904 7.810 1.00 77.69 221 THR A C 1
ATOM 1634 O O . THR A 1 221 ? 9.135 13.374 6.709 1.00 77.69 221 THR A O 1
ATOM 1637 N N . LEU A 1 222 ? 9.299 15.228 7.975 1.00 72.94 222 LEU A N 1
ATOM 1638 C CA . LEU A 1 222 ? 9.211 16.155 6.851 1.00 72.94 222 LEU A CA 1
ATOM 1639 C C . LEU A 1 222 ? 10.449 16.013 5.961 1.00 72.94 222 LEU A C 1
ATOM 1641 O O . LEU A 1 222 ? 11.582 16.200 6.409 1.00 72.94 222 LEU A O 1
ATOM 1645 N N . LEU A 1 223 ? 10.228 15.701 4.686 1.00 63.81 223 LEU A N 1
ATOM 1646 C CA . LEU A 1 223 ? 11.286 15.737 3.686 1.00 63.81 223 LEU A CA 1
ATOM 1647 C C . LEU A 1 223 ? 11.564 17.200 3.338 1.00 63.81 223 LEU A C 1
ATOM 1649 O O . LEU A 1 223 ? 10.670 17.922 2.898 1.00 63.81 223 LEU A O 1
ATOM 1653 N N . LEU A 1 224 ? 12.800 17.641 3.566 1.00 51.62 224 LEU A N 1
ATOM 1654 C CA . LEU A 1 224 ? 13.226 18.997 3.237 1.00 51.62 224 LEU A CA 1
ATOM 1655 C C . LEU A 1 224 ? 13.120 19.211 1.723 1.00 51.62 224 LEU A C 1
ATOM 1657 O O . LEU A 1 224 ? 13.779 18.519 0.947 1.00 51.62 224 LEU A O 1
ATOM 1661 N N . SER A 1 225 ? 12.320 20.191 1.301 1.00 44.66 225 SER A N 1
ATOM 1662 C CA . SER A 1 225 ? 12.385 20.707 -0.063 1.00 44.66 225 SER A CA 1
ATOM 1663 C C . SER A 1 225 ? 13.643 21.564 -0.176 1.00 44.66 225 SER A C 1
ATOM 1665 O O . SER A 1 225 ? 13.707 22.636 0.432 1.00 44.66 225 SER A O 1
ATOM 1667 N N . SER A 1 226 ? 14.657 21.120 -0.918 1.00 38.00 226 SER A N 1
ATOM 1668 C CA . SER A 1 226 ? 15.717 22.047 -1.319 1.00 38.00 226 SER A CA 1
ATOM 1669 C C . SER A 1 226 ? 15.106 23.107 -2.237 1.00 38.00 226 SER A C 1
ATOM 1671 O O . SER A 1 226 ? 14.352 22.760 -3.151 1.00 38.00 226 SER A O 1
ATOM 1673 N N . GLN A 1 227 ? 15.410 24.372 -1.956 1.00 32.66 227 GLN A N 1
ATOM 1674 C CA . GLN A 1 227 ? 15.076 25.502 -2.823 1.00 32.66 227 GLN A CA 1
ATOM 1675 C C . GLN A 1 227 ? 15.736 25.366 -4.196 1.00 32.66 227 GLN A C 1
ATOM 1677 O O . GLN A 1 227 ? 16.869 24.833 -4.243 1.00 32.66 227 GLN A O 1
#

InterPro domains:
  IPR000209 Peptidase S8/S53 domain [PF00082] (17-220)
  IPR023828 Peptidase S8, subtilisin, Ser-active site [PS00138] (185-195)
  IPR036852 Peptidase S8/S53 domain superfamily [G3DSA:3.40.50.200] (20-99)
  IPR036852 Peptidase S8/S53 domain superfamily [G3DSA:3.40.50.200] (145-221)
  IPR036852 Peptidase S8/S53 domain superfamily [SSF52743] (5-221)
  IPR045051 Subtilisin-like protease [PTHR10795] (21-112)

Foldseek 3Di:
DDDQDDDDDDDDDDPDPDDPLVSLLVVLVVCLVVVDQEAFEADFDQAADDLVPRSNSVSLVVCLVSLYAYFYEQDLPKQAERRGHPDRPRHQYEAAAADPDFQWDWDQDPVRDTDTDGPQPPPRVPHDPDDRDDPLRRRFDCDVNDTPDQYYFHFAFDKDADDQCDFLDPDPPRPDGDRIHTHGGSSRGRVVLRVVLVVVCSVVVPDGSVRSSVVCRVPHDDDDHDD

Secondary structure (DSSP, 8-state):
-PPPPPPP-------SSS-HHHHHHHHHHHHHHTT-SEEEE----SS---TTT-HHHHHHHHHHHTT-EEEEE--S--SSTT------TTSEEEEEE--S---EEEEEPTTS-EEEEE---GGGTTS--SSS---GGGS-EEETTEEE--EEEE-SSEEEE--TTS-SS-STT-----SEEEE-SHHHHHHHHHHHHHHHHHH-TT--HHHHHHHHHHTSPPPP---

pLDDT: mean 74.44, std 18.97, range [27.86, 96.94]

Radius of gyration: 19.26 Å; chains: 1; bounding box: 60×44×52 Å

Sequence (227 aa):
MGPIPPRQLLAMQWKGPASLGAGILAAFDDAIADGVDIITLSLGGRRPTSFDVDSIAIGSFHAMSNGILVTQSAGNSGPNLQTVASVAPWVLTVAANTIDRKFISKLELNDRTVLTVCIILRAIMSFITGLPLLRLSDFILCFEYVLQPDVSAPGVDILAAYPPDVPPTKEGGDDRRVKFNVISGTSMSCPHVAGAAAYVKTFHPDWSPSAIKSALMTTGTLLLSSQ

Organism: Punica granatum (NCBI:txid22663)